Protein AF-0000000074129508 (afdb_homodimer)

Radius of gyration: 28.38 Å; Cα contacts (8 Å, |Δi|>4): 161; chains: 2; bounding box: 65×54×127 Å

Organism: Ciona intestinalis (NCBI:txid7719)

Secondary structure (DSSP, 8-state):
------------------------HHHHHHHHHHHHH-GGGHHHHHHHHHHH-TT-SS-EEHHHHHHHHHHTT----HHHHHHHHHHH-TT---EE-HHHHHHHH-/-------------------S----HHHHHHHHHHHHH-GGGHHHHHHHHHHH-TT-SS-EEHHHHHHHHHHTT----HHHHHHHHHHH-TT---EE-HHHHHHHH-

Sequence (212 aa):
NYSYRGNYTTLQRHPLSAAPSNESEDTLVSRRIKPQVGSKDLPSLTRALRKEDTDDVGKIPVQAFRKILSAYGVNFKSNDLYKLLSRYDRNMSQKVSYERFLKAMANYSYRGNYTTLQRHPLSAAPSNESEDTLVSRRIKPQVGSKDLPSLTRALRKEDTDDVGKIPVQAFRKILSAYGVNFKSNDLYKLLSRYDRNMSQKVSYERFLKAMA

Foldseek 3Di:
DPPPVPPPVPPPPPPPPPPPDPCPLVNVCCVVLCVLQDPVNVVVLVVQVVVQPPVPPSDHDLVSVQVSSVVSRDHDDPVRSCVSVCSVPVVCCPDDDVVVVVVVVD/DPPPVPPPVPPPPPPPPPPPDPCPLVNVCCVVLCVLQDPVNVVVLVVQVVVQCPVPPSDHDLVSVQVSSVVSRDHDDPVRSCVSVCSVPVVCCPDDDVVVVVVVVD

Solvent-accessible surface area (backbone atoms only — not comparable to full-atom values): 12532 Å² total; per-residue (Å²): 136,83,74,75,73,73,74,71,70,70,71,70,68,68,66,76,65,75,61,79,74,77,69,49,72,41,49,54,51,25,65,63,46,44,72,49,48,33,82,84,40,44,65,58,50,51,49,57,54,53,66,64,23,79,80,71,75,49,40,31,45,45,68,58,50,49,54,53,40,40,75,45,62,41,77,65,56,74,70,55,44,47,57,55,42,47,63,67,28,60,78,45,77,43,57,30,40,52,53,56,52,50,58,35,61,98,133,84,76,73,73,73,77,73,68,72,70,70,68,66,70,73,68,71,66,80,75,77,68,49,71,40,49,54,51,24,66,62,44,44,72,50,48,32,82,82,42,46,65,58,51,51,50,58,54,53,64,62,23,80,80,70,73,48,41,30,45,45,68,57,50,50,54,53,40,38,76,45,63,41,76,65,55,75,70,54,46,49,58,55,42,48,64,65,31,63,78,43,77,44,57,30,41,52,52,57,52,52,57,34,60,98

Structure (mmCIF, N/CA/C/O backbone):
data_AF-0000000074129508-model_v1
#
loop_
_entity.id
_entity.type
_entity.pdbx_description
1 polymer 'EF-hand domain-containing protein'
#
loop_
_atom_site.group_PDB
_atom_site.id
_atom_site.type_symbol
_atom_site.label_atom_id
_atom_site.label_alt_id
_atom_site.label_comp_id
_atom_site.label_asym_id
_atom_site.label_entity_id
_atom_site.label_seq_id
_atom_site.pdbx_PDB_ins_code
_atom_site.Cartn_x
_atom_site.Cartn_y
_atom_site.Cartn_z
_atom_site.occupancy
_atom_site.B_iso_or_equiv
_atom_site.auth_seq_id
_atom_site.auth_comp_id
_atom_site.auth_asym_id
_atom_site.auth_atom_id
_atom_site.pdbx_PDB_model_num
ATOM 1 N N . ASN A 1 1 ? 47 0.814 62.438 1 28.28 1 ASN A N 1
ATOM 2 C CA . ASN A 1 1 ? 46.094 -0.023 61.656 1 28.28 1 ASN A CA 1
ATOM 3 C C . ASN A 1 1 ? 45.188 0.816 60.781 1 28.28 1 ASN A C 1
ATOM 5 O O . ASN A 1 1 ? 44.219 1.414 61.281 1 28.28 1 ASN A O 1
ATOM 9 N N . TYR A 1 2 ? 45.812 1.725 59.906 1 36.16 2 TYR A N 1
ATOM 10 C CA . TYR A 1 2 ? 45.25 2.738 59.031 1 36.16 2 TYR A CA 1
ATOM 11 C C . TYR A 1 2 ? 44.375 2.1 57.938 1 36.16 2 TYR A C 1
ATOM 13 O O . TYR A 1 2 ? 44.875 1.289 57.156 1 36.16 2 TYR A O 1
ATOM 21 N N . SER A 1 3 ? 43.156 1.729 58.344 1 34.53 3 SER A N 1
ATOM 22 C CA . SER A 1 3 ? 42.094 1.125 57.531 1 34.53 3 SER A CA 1
ATOM 23 C C . SER A 1 3 ? 41.719 2.018 56.344 1 34.53 3 SER A C 1
ATOM 25 O O . SER A 1 3 ? 41.125 3.074 56.531 1 34.53 3 SER A O 1
ATOM 27 N N . TYR A 1 4 ? 42.75 2.258 55.469 1 37.09 4 TYR A N 1
ATOM 28 C CA . TYR A 1 4 ? 42.438 3.029 54.281 1 37.09 4 TYR A CA 1
ATOM 29 C C . TYR A 1 4 ? 41.281 2.434 53.531 1 37.09 4 TYR A C 1
ATOM 31 O O . TYR A 1 4 ? 41.312 1.281 53.094 1 37.09 4 TYR A O 1
ATOM 39 N N . ARG A 1 5 ? 40.031 2.652 54.094 1 35.41 5 ARG A N 1
ATOM 40 C CA . ARG A 1 5 ? 38.781 2.312 53.469 1 35.41 5 ARG A CA 1
ATOM 41 C C . ARG A 1 5 ? 38.656 2.928 52.094 1 35.41 5 ARG A C 1
ATOM 43 O O . ARG A 1 5 ? 38.688 4.152 51.938 1 35.41 5 ARG A O 1
ATOM 50 N N . GLY A 1 6 ? 39.406 2.334 51.094 1 30.39 6 GLY A N 1
ATOM 51 C CA . GLY A 1 6 ? 39.312 2.775 49.719 1 30.39 6 GLY A CA 1
ATOM 52 C C . GLY A 1 6 ? 37.906 2.836 49.188 1 30.39 6 GLY A C 1
ATOM 53 O O . GLY A 1 6 ? 37.125 1.886 49.375 1 30.39 6 GLY A O 1
ATOM 54 N N . ASN A 1 7 ? 37.312 4.051 49.344 1 29.14 7 ASN A N 1
ATOM 55 C CA . ASN A 1 7 ? 35.969 4.379 48.844 1 29.14 7 ASN A CA 1
ATOM 56 C C . ASN A 1 7 ? 35.781 3.943 47.406 1 29.14 7 ASN A C 1
ATOM 58 O O . ASN A 1 7 ? 36.5 4.438 46.5 1 29.14 7 ASN A O 1
ATOM 62 N N . TYR A 1 8 ? 35.781 2.586 47.188 1 31.19 8 TYR A N 1
ATOM 63 C CA . TYR A 1 8 ? 35.438 2.188 45.844 1 31.19 8 TYR A CA 1
ATOM 64 C C . TYR A 1 8 ? 34.188 2.91 45.375 1 31.19 8 TYR A C 1
ATOM 66 O O . TYR A 1 8 ? 33.125 2.838 46 1 31.19 8 TYR A O 1
ATOM 74 N N . THR A 1 9 ? 34.344 4.203 45 1 30.94 9 THR A N 1
ATOM 75 C CA . THR A 1 9 ? 33.219 4.867 44.344 1 30.94 9 THR A CA 1
ATOM 76 C C . THR A 1 9 ? 32.625 3.975 43.281 1 30.94 9 THR A C 1
ATOM 78 O O . THR A 1 9 ? 33.344 3.389 42.469 1 30.94 9 THR A O 1
ATOM 81 N N . THR A 1 10 ? 31.688 3.148 43.781 1 33.38 10 THR A N 1
ATOM 82 C CA . THR A 1 10 ? 30.859 2.391 42.844 1 33.38 10 THR A CA 1
ATOM 83 C C . THR A 1 10 ? 30.516 3.234 41.625 1 33.38 10 THR A C 1
ATOM 85 O O . THR A 1 10 ? 30.094 4.387 41.75 1 33.38 10 THR A O 1
ATOM 88 N N . LEU A 1 11 ? 31.469 3.285 40.688 1 32.03 11 LEU A N 1
ATOM 89 C CA . LEU A 1 11 ? 31.125 3.891 39.406 1 32.03 11 LEU A CA 1
ATOM 90 C C . LEU A 1 11 ? 29.672 3.582 39.031 1 32.03 11 LEU A C 1
ATOM 92 O O . LEU A 1 11 ? 29.281 2.416 38.969 1 32.03 11 LEU A O 1
ATOM 96 N N . GLN A 1 12 ? 28.828 4.324 39.75 1 30.75 12 GLN A N 1
ATOM 97 C CA . GLN A 1 12 ? 27.453 4.277 39.281 1 30.75 12 GLN A CA 1
ATOM 98 C C . GLN A 1 12 ? 27.391 4.086 37.75 1 30.75 12 GLN A C 1
ATOM 100 O O . GLN A 1 12 ? 27.938 4.891 37 1 30.75 12 GLN A O 1
ATOM 105 N N . ARG A 1 13 ? 27.703 2.896 37.406 1 30.61 13 ARG A N 1
ATOM 106 C CA . ARG A 1 13 ? 27.469 2.604 36 1 30.61 13 ARG A CA 1
ATOM 107 C C . ARG A 1 13 ? 26.234 3.352 35.469 1 30.61 13 ARG A C 1
ATOM 109 O O . ARG A 1 13 ? 25.156 3.275 36.094 1 30.61 13 ARG A O 1
ATOM 116 N N . HIS A 1 14 ? 26.422 4.609 34.969 1 31.97 14 HIS A N 1
ATOM 117 C CA . HIS A 1 14 ? 25.312 5.234 34.281 1 31.97 14 HIS A CA 1
ATOM 118 C C . HIS A 1 14 ? 24.5 4.203 33.5 1 31.97 14 HIS A C 1
ATOM 120 O O . HIS A 1 14 ? 25.078 3.344 32.812 1 31.97 14 HIS A O 1
ATOM 126 N N . PRO A 1 15 ? 23.438 3.682 34.156 1 31.23 15 PRO A N 1
ATOM 127 C CA . PRO A 1 15 ? 22.656 2.812 33.281 1 31.23 15 PRO A CA 1
ATOM 128 C C . PRO A 1 15 ? 22.734 3.227 31.812 1 31.23 15 PRO A C 1
ATOM 130 O O . PRO A 1 15 ? 22.969 4.398 31.5 1 31.23 15 PRO A O 1
ATOM 133 N N . LEU A 1 16 ? 23.453 2.42 31.031 1 32.62 16 LEU A N 1
ATOM 134 C CA . LEU A 1 16 ? 23.281 2.607 29.594 1 32.62 16 LEU A CA 1
ATOM 135 C C . LEU A 1 16 ? 22 3.375 29.297 1 32.62 16 LEU A C 1
ATOM 137 O O . LEU A 1 16 ? 20.922 2.988 29.734 1 32.62 16 LEU A O 1
ATOM 141 N N . SER A 1 17 ? 21.906 4.629 29.469 1 33.03 17 SER A N 1
ATOM 142 C CA . SER A 1 17 ? 20.812 5.469 29 1 33.03 17 SER A CA 1
ATOM 143 C C . SER A 1 17 ? 19.953 4.738 27.969 1 33.03 17 SER A C 1
ATOM 145 O O . SER A 1 17 ? 20.484 4.078 27.062 1 33.03 17 SER A O 1
ATOM 147 N N . ALA A 1 18 ? 18.781 4.207 28.406 1 33.5 18 ALA A N 1
ATOM 148 C CA . ALA A 1 18 ? 17.812 3.781 27.406 1 33.5 18 ALA A CA 1
ATOM 149 C C . ALA A 1 18 ? 18 4.543 26.094 1 33.5 18 ALA A C 1
ATOM 151 O O . ALA A 1 18 ? 18.047 5.777 26.094 1 33.5 18 ALA A O 1
ATOM 152 N N . ALA A 1 19 ? 18.859 4.301 25.344 1 37 19 ALA A N 1
ATOM 153 C CA . ALA A 1 19 ? 18.891 4.914 24.016 1 37 19 ALA A CA 1
ATOM 154 C C . ALA A 1 19 ? 17.531 5.48 23.641 1 37 19 ALA A C 1
ATOM 156 O O . ALA A 1 19 ? 16.5 4.891 23.953 1 37 19 ALA A O 1
ATOM 157 N N . PRO A 1 20 ? 17.297 6.758 23.594 1 36.88 20 PRO A N 1
ATOM 158 C CA . PRO A 1 20 ? 15.938 7.277 23.406 1 36.88 20 PRO A CA 1
ATOM 159 C C . PRO A 1 20 ? 15.031 6.312 22.641 1 36.88 20 PRO A C 1
ATOM 161 O O . PRO A 1 20 ? 15.516 5.523 21.828 1 36.88 20 PRO A O 1
ATOM 164 N N . SER A 1 21 ? 13.977 5.762 23.109 1 40.72 21 SER A N 1
ATOM 165 C CA . SER A 1 21 ? 12.82 5 22.641 1 40.72 21 SER A CA 1
ATOM 166 C C . SER A 1 21 ? 12.625 5.168 21.141 1 40.72 21 SER A C 1
ATOM 168 O O . SER A 1 21 ? 13.062 6.164 20.547 1 40.72 21 SER A O 1
ATOM 170 N N . ASN A 1 22 ? 12.43 4.176 20.219 1 41.34 22 ASN A N 1
ATOM 171 C CA . ASN A 1 22 ? 12.023 4.059 18.828 1 41.34 22 ASN A CA 1
ATOM 172 C C . ASN A 1 22 ? 11.188 5.258 18.375 1 41.34 22 ASN A C 1
ATOM 174 O O . ASN A 1 22 ? 10.047 5.426 18.828 1 41.34 22 ASN A O 1
ATOM 178 N N . GLU A 1 23 ? 11.586 6.355 18.406 1 53.09 23 GLU A N 1
ATOM 179 C CA . GLU A 1 23 ? 10.758 7.426 17.859 1 53.09 23 GLU A CA 1
ATOM 180 C C . GLU A 1 23 ? 9.664 6.867 16.953 1 53.09 23 GLU A C 1
ATOM 182 O O . GLU A 1 23 ? 9.961 6.242 15.93 1 53.09 23 GLU A O 1
ATOM 187 N N . SER A 1 24 ? 8.469 6.449 17.484 1 65 24 SER A N 1
ATOM 188 C CA . SER A 1 24 ? 7.336 5.867 16.766 1 65 24 SER A CA 1
ATOM 189 C C . SER A 1 24 ? 7.16 6.508 15.391 1 65 24 SER A C 1
ATOM 191 O O . SER A 1 24 ? 7.562 7.656 15.18 1 65 24 SER A O 1
ATOM 193 N N . GLU A 1 25 ? 7.266 5.777 14.344 1 68.75 25 GLU A N 1
ATOM 194 C CA . GLU A 1 25 ? 6.988 6.242 12.984 1 68.75 25 GLU A CA 1
ATOM 195 C C . GLU A 1 25 ? 6.066 7.457 13 1 68.75 25 GLU A C 1
ATOM 197 O O . GLU A 1 25 ? 6.227 8.375 12.188 1 68.75 25 GLU A O 1
ATOM 202 N N . ASP A 1 26 ? 5.367 7.527 14.078 1 75.69 26 ASP A N 1
ATOM 203 C CA . ASP A 1 26 ? 4.469 8.672 14.234 1 75.69 26 ASP A CA 1
ATOM 204 C C . ASP A 1 26 ? 5.254 9.953 14.508 1 75.69 26 ASP A C 1
ATOM 206 O O . ASP A 1 26 ? 4.922 11.016 13.977 1 75.69 26 ASP A O 1
ATOM 210 N N . THR A 1 27 ? 6.234 9.828 15.281 1 80.88 27 THR A N 1
ATOM 211 C CA . THR A 1 27 ? 7.027 11 15.641 1 80.88 27 THR A CA 1
ATOM 212 C C . THR A 1 27 ? 7.793 11.523 14.43 1 80.88 27 THR A C 1
ATOM 214 O O . THR A 1 27 ? 7.871 12.734 14.219 1 80.88 27 THR A O 1
ATOM 217 N N . LEU A 1 28 ? 8.281 10.648 13.75 1 78.44 28 LEU A N 1
ATOM 218 C CA . LEU A 1 28 ? 9.031 11.039 12.562 1 78.44 28 LEU A CA 1
ATOM 219 C C . LEU A 1 28 ? 8.125 11.758 11.562 1 78.44 28 LEU A C 1
ATOM 221 O O . LEU A 1 28 ? 8.508 12.781 11 1 78.44 28 LEU A O 1
ATOM 225 N N . VAL A 1 29 ? 7 11.148 11.328 1 77.5 29 VAL A N 1
ATOM 226 C CA . VAL A 1 29 ? 6.043 11.758 10.406 1 77.5 29 VAL A CA 1
ATOM 227 C C . VAL A 1 29 ? 5.66 13.148 10.906 1 77.5 29 VAL A C 1
ATOM 229 O O . VAL A 1 29 ? 5.621 14.102 10.125 1 77.5 29 VAL A O 1
ATOM 232 N N . SER A 1 30 ? 5.445 13.227 12.219 1 85.38 30 SER A N 1
ATOM 233 C CA . SER A 1 30 ? 5.074 14.516 12.805 1 85.38 30 SER A CA 1
ATOM 234 C C . SER A 1 30 ? 6.188 15.547 12.625 1 85.38 30 SER A C 1
ATOM 236 O O . SER A 1 30 ? 5.922 16.703 12.273 1 85.38 30 SER A O 1
ATOM 238 N N . ARG A 1 31 ? 7.395 15.164 12.82 1 86.88 31 ARG A N 1
ATOM 239 C CA . ARG A 1 31 ? 8.531 16.062 12.727 1 86.88 31 ARG A CA 1
ATOM 240 C C . ARG A 1 31 ? 8.711 16.578 11.305 1 86.88 31 ARG A C 1
ATOM 242 O O . ARG A 1 31 ? 9.094 17.734 11.086 1 86.88 31 ARG A O 1
ATOM 249 N N . ARG A 1 32 ? 8.398 15.773 10.398 1 83.88 32 ARG A N 1
ATOM 250 C CA . ARG A 1 32 ? 8.594 16.125 9 1 83.88 32 ARG A CA 1
ATOM 251 C C . ARG A 1 32 ? 7.418 16.938 8.469 1 83.88 32 ARG A C 1
ATOM 253 O O . ARG A 1 32 ? 7.609 17.891 7.699 1 83.88 32 ARG A O 1
ATOM 260 N N . ILE A 1 33 ? 6.254 16.625 8.93 1 87.44 33 ILE A N 1
ATOM 261 C CA . ILE A 1 33 ? 5.043 17.156 8.312 1 87.44 33 ILE A CA 1
ATOM 262 C C . ILE A 1 33 ? 4.578 18.391 9.07 1 87.44 33 ILE A C 1
ATOM 264 O O . ILE A 1 33 ? 4.168 19.391 8.469 1 87.44 33 ILE A O 1
ATOM 268 N N . LYS A 1 34 ? 4.715 18.391 10.328 1 88.88 34 LYS A N 1
ATOM 269 C CA . LYS A 1 34 ? 4.191 19.469 11.164 1 88.88 34 LYS A CA 1
ATOM 270 C C . LYS A 1 34 ? 4.785 20.828 10.758 1 88.88 34 LYS A C 1
ATOM 272 O O . LYS A 1 34 ? 4.062 21.812 10.625 1 88.88 34 LYS A O 1
ATOM 277 N N . PRO A 1 35 ? 6.074 20.859 10.547 1 91 35 PRO A N 1
ATOM 278 C CA . PRO A 1 35 ? 6.629 22.156 10.141 1 91 35 PRO A CA 1
ATOM 279 C C . PRO A 1 35 ? 6.113 22.625 8.781 1 91 35 PRO A C 1
ATOM 281 O O . PRO A 1 35 ? 6.047 23.828 8.523 1 91 35 PRO A O 1
ATOM 284 N N . GLN A 1 36 ? 5.812 21.688 7.926 1 91.38 36 GLN A N 1
ATOM 285 C CA . GLN A 1 36 ? 5.289 22.031 6.609 1 91.38 36 GLN A CA 1
ATOM 286 C C . GLN A 1 36 ? 3.863 22.578 6.707 1 91.38 36 GLN A C 1
ATOM 288 O O . GLN A 1 36 ? 3.518 23.547 6.047 1 91.38 36 GLN A O 1
ATOM 293 N N . VAL A 1 37 ? 3.08 22.078 7.508 1 90.69 37 VAL A N 1
ATOM 294 C CA . VAL A 1 37 ? 1.685 22.484 7.664 1 90.69 37 VAL A CA 1
ATOM 295 C C . VAL A 1 37 ? 1.595 23.734 8.531 1 90.69 37 VAL A C 1
ATOM 297 O O . VAL A 1 37 ? 0.839 24.656 8.227 1 90.69 37 VAL A O 1
ATOM 300 N N . GLY A 1 38 ? 2.414 23.812 9.484 1 88.31 38 GLY A N 1
ATOM 301 C CA . GLY A 1 38 ? 2.309 24.859 10.484 1 88.31 38 GLY A CA 1
ATOM 302 C C . GLY A 1 38 ? 1.222 24.594 11.508 1 88.31 38 GLY A C 1
ATOM 303 O O . GLY A 1 38 ? 0.13 24.141 11.164 1 88.31 38 GLY A O 1
ATOM 304 N N . SER A 1 39 ? 1.45 24.906 12.75 1 88.38 39 SER A N 1
ATOM 305 C CA . SER A 1 39 ? 0.52 24.641 13.844 1 88.38 39 SER A CA 1
ATOM 306 C C . SER A 1 39 ? -0.778 25.422 13.664 1 88.38 39 SER A C 1
ATOM 308 O O . SER A 1 39 ? -1.854 24.938 14.023 1 88.38 39 SER A O 1
ATOM 310 N N . LYS A 1 40 ? -0.676 26.469 12.984 1 92.56 40 LYS A N 1
ATOM 311 C CA . LYS A 1 40 ? -1.835 27.328 12.812 1 92.56 40 LYS A CA 1
ATOM 312 C C . LYS A 1 40 ? -2.812 26.75 11.797 1 92.56 40 LYS A C 1
ATOM 314 O O . LYS A 1 40 ? -4.02 26.984 11.891 1 92.56 40 LYS A O 1
ATOM 319 N N . ASP A 1 41 ? -2.264 25.938 10.906 1 94.38 41 ASP A N 1
ATOM 320 C CA . ASP A 1 41 ? -3.094 25.422 9.82 1 94.38 41 ASP A CA 1
ATOM 321 C C . ASP A 1 41 ? -3.623 24.031 10.133 1 94.38 41 ASP A C 1
ATOM 323 O O . ASP A 1 41 ? -4.422 23.469 9.375 1 94.38 41 ASP A O 1
ATOM 327 N N . LEU A 1 42 ? -3.307 23.5 11.25 1 93.5 42 LEU A N 1
ATOM 328 C CA . LEU A 1 42 ? -3.688 22.141 11.594 1 93.5 42 LEU A CA 1
ATOM 329 C C . LEU A 1 42 ? -5.203 22.016 11.727 1 93.5 42 LEU A C 1
ATOM 331 O O . LEU A 1 42 ? -5.793 21.047 11.242 1 93.5 42 LEU A O 1
ATOM 335 N N . PRO A 1 43 ? -5.855 23 12.359 1 95.44 43 PRO A N 1
ATOM 336 C CA . PRO A 1 43 ? -7.316 22.891 12.422 1 95.44 43 PRO A CA 1
ATOM 337 C C . PRO A 1 43 ? -7.965 22.906 11.039 1 95.44 43 PRO A C 1
ATOM 339 O O . PRO A 1 43 ? -8.922 22.156 10.797 1 95.44 43 PRO A O 1
ATOM 342 N N . SER A 1 44 ? -7.453 23.703 10.203 1 96.56 44 SER A N 1
ATOM 343 C CA . SER A 1 44 ? -7.977 23.75 8.844 1 96.56 44 SER A CA 1
ATOM 344 C C . SER A 1 44 ? -7.715 22.453 8.094 1 96.56 44 SER A C 1
ATOM 346 O O . SER A 1 44 ? -8.586 21.969 7.367 1 96.56 44 SER A O 1
ATOM 348 N N . LEU A 1 45 ? -6.574 21.906 8.227 1 96.56 45 LEU A N 1
ATOM 349 C CA . LEU A 1 45 ? -6.238 20.609 7.633 1 96.56 45 LEU A CA 1
ATOM 350 C C . LEU A 1 45 ? -7.168 19.516 8.156 1 96.56 45 LEU A C 1
ATOM 352 O O . LEU A 1 45 ? -7.691 18.719 7.375 1 96.56 45 LEU A O 1
ATOM 356 N N . THR A 1 46 ? -7.406 19.5 9.445 1 96.25 46 THR A N 1
ATOM 357 C CA . THR A 1 46 ? -8.289 18.531 10.078 1 96.25 46 THR A CA 1
ATOM 358 C C . THR A 1 46 ? -9.695 18.609 9.492 1 96.25 46 THR A C 1
ATOM 360 O O . THR A 1 46 ? -10.297 17.594 9.172 1 96.25 46 THR A O 1
ATOM 363 N N . ARG A 1 47 ? -10.109 19.812 9.312 1 97.44 47 ARG A N 1
ATOM 364 C CA . ARG A 1 47 ? -11.445 20.016 8.758 1 97.44 47 ARG A CA 1
ATOM 365 C C . ARG A 1 47 ? -11.523 19.516 7.324 1 97.44 47 ARG A C 1
ATOM 367 O O . ARG A 1 47 ? -12.523 18.906 6.926 1 97.44 47 ARG A O 1
ATOM 374 N N . ALA A 1 48 ? -10.562 19.797 6.562 1 97.81 48 ALA A N 1
ATOM 375 C CA . ALA A 1 48 ? -10.523 19.359 5.168 1 97.81 48 ALA A CA 1
ATOM 376 C C . ALA A 1 48 ? -10.531 17.844 5.066 1 97.81 48 ALA A C 1
ATOM 378 O O . ALA A 1 48 ? -11.242 17.266 4.234 1 97.81 48 ALA A O 1
ATOM 379 N N . LEU A 1 49 ? -9.828 17.219 5.914 1 97.06 49 LEU A N 1
ATOM 380 C CA . LEU A 1 49 ? -9.789 15.766 5.926 1 97.06 49 LEU A CA 1
ATOM 381 C C . LEU A 1 49 ? -11.125 15.188 6.367 1 97.06 49 LEU A C 1
ATOM 383 O O . LEU A 1 49 ? -11.633 14.234 5.762 1 97.06 49 LEU A O 1
ATOM 387 N N . ARG A 1 50 ? -11.688 15.758 7.359 1 96.94 50 ARG A N 1
ATOM 388 C CA . ARG A 1 50 ? -12.953 15.281 7.895 1 96.94 50 ARG A CA 1
ATOM 389 C C . ARG A 1 50 ? -14.07 15.422 6.863 1 96.94 50 ARG A C 1
ATOM 391 O O . ARG A 1 50 ? -14.977 14.586 6.801 1 96.94 50 ARG A O 1
ATOM 398 N N . LYS A 1 51 ? -13.938 16.438 6.102 1 97.56 51 LYS A N 1
ATOM 399 C CA . LYS A 1 51 ? -14.938 16.672 5.062 1 97.56 51 LYS A CA 1
ATOM 400 C C . LYS A 1 51 ? -14.938 15.531 4.047 1 97.56 51 LYS A C 1
ATOM 402 O O . LYS A 1 51 ? -15.992 15.188 3.496 1 97.56 51 LYS A O 1
ATOM 407 N N . GLU A 1 52 ? -13.844 14.93 3.789 1 95.88 52 GLU A N 1
ATOM 408 C CA . GLU A 1 52 ? -13.727 13.836 2.826 1 95.88 52 GLU A CA 1
ATOM 409 C C . GLU A 1 52 ? -14.281 12.531 3.4 1 95.88 52 GLU A C 1
ATOM 411 O O . GLU A 1 52 ? -14.555 11.594 2.658 1 95.88 52 GLU A O 1
ATOM 416 N N . ASP A 1 53 ? -14.414 12.508 4.719 1 93.94 53 ASP A N 1
ATOM 417 C CA . ASP A 1 53 ? -14.898 11.305 5.395 1 93.94 53 ASP A CA 1
ATOM 418 C C . ASP A 1 53 ? -16.422 11.328 5.52 1 93.94 53 ASP A C 1
ATOM 420 O O . ASP A 1 53 ? -16.953 11.422 6.625 1 93.94 53 ASP A O 1
ATOM 424 N N . THR A 1 54 ? -17.047 11.07 4.48 1 93.75 54 THR A N 1
ATOM 425 C CA . THR A 1 54 ? -18.5 11.188 4.402 1 93.75 54 THR A CA 1
ATOM 426 C C . THR A 1 54 ? -19.172 10.086 5.215 1 93.75 54 THR A C 1
ATOM 428 O O . THR A 1 54 ? -20.281 10.273 5.73 1 93.75 54 THR A O 1
ATOM 431 N N . ASP A 1 55 ? -18.531 9 5.348 1 91.38 55 ASP A N 1
ATOM 432 C CA . ASP A 1 55 ? -19.141 7.875 6.047 1 91.38 55 ASP A CA 1
ATOM 433 C C . ASP A 1 55 ? -18.703 7.848 7.516 1 91.38 55 ASP A C 1
ATOM 435 O O . ASP A 1 55 ? -19.047 6.918 8.25 1 91.38 55 ASP A O 1
ATOM 439 N N . ASP A 1 56 ? -17.906 8.781 7.945 1 92.5 56 ASP A N 1
ATOM 440 C CA . ASP A 1 56 ? -17.5 8.945 9.336 1 92.5 56 ASP A CA 1
ATOM 441 C C . ASP A 1 56 ? -16.812 7.68 9.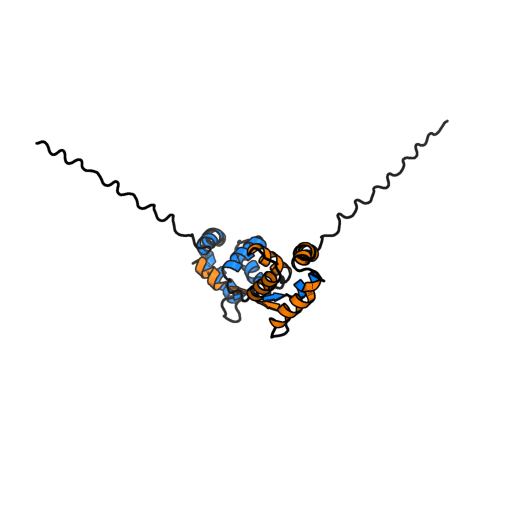859 1 92.5 56 ASP A C 1
ATOM 443 O O . ASP A 1 56 ? -17.172 7.164 10.914 1 92.5 56 ASP A O 1
ATOM 447 N N . VAL A 1 57 ? -15.906 7.18 9.07 1 86.75 57 VAL A N 1
ATOM 448 C CA . VAL A 1 57 ? -15.227 5.953 9.469 1 86.75 57 VAL A CA 1
ATOM 449 C C . VAL A 1 57 ? -13.773 6.262 9.828 1 86.75 57 VAL A C 1
ATOM 451 O O . VAL A 1 57 ? -13.039 5.375 10.266 1 86.75 57 VAL A O 1
ATOM 454 N N . GLY A 1 58 ? -13.305 7.434 9.617 1 90 58 GLY A N 1
ATOM 455 C CA . GLY A 1 58 ? -11.945 7.812 9.984 1 90 58 GLY A CA 1
ATOM 456 C C . GLY A 1 58 ? -10.93 7.523 8.898 1 90 58 GLY A C 1
ATOM 457 O O . GLY A 1 58 ? -9.727 7.547 9.156 1 90 58 GLY A O 1
ATOM 458 N N . LYS A 1 59 ? -11.43 7.176 7.672 1 87.12 59 LYS A N 1
ATOM 459 C CA . LYS A 1 59 ? -10.578 6.891 6.523 1 87.12 59 LYS A CA 1
ATOM 460 C C . LYS A 1 59 ? -11.039 7.66 5.289 1 87.12 59 LYS A C 1
ATOM 462 O O . LYS A 1 59 ? -12.227 7.949 5.145 1 87.12 59 LYS A O 1
ATOM 467 N N . ILE A 1 60 ? -10.078 8.047 4.5 1 88 60 ILE A N 1
ATOM 468 C CA . ILE A 1 60 ? -10.383 8.727 3.244 1 88 60 ILE A CA 1
ATOM 469 C C . ILE A 1 60 ? -9.547 8.117 2.117 1 88 60 ILE A C 1
ATOM 471 O O . ILE A 1 60 ? -8.539 7.457 2.367 1 88 60 ILE A O 1
ATOM 475 N N . PRO A 1 61 ? -10.102 8.203 0.936 1 83 61 PRO A N 1
ATOM 476 C CA . PRO A 1 61 ? -9.281 7.723 -0.181 1 83 61 PRO A CA 1
ATOM 477 C C . PRO A 1 61 ? -7.887 8.344 -0.202 1 83 61 PRO A C 1
ATOM 479 O O . PRO A 1 61 ? -7.734 9.539 0.086 1 83 61 PRO A O 1
ATOM 482 N N . VAL A 1 62 ? -6.914 7.574 -0.547 1 82.56 62 VAL A N 1
ATOM 483 C CA . VAL A 1 62 ? -5.523 8.008 -0.566 1 82.56 62 VAL A CA 1
ATOM 484 C C . VAL A 1 62 ? -5.371 9.211 -1.5 1 82.56 62 VAL A C 1
ATOM 486 O O . VAL A 1 62 ? -4.633 10.148 -1.196 1 82.56 62 VAL A O 1
ATOM 489 N N . GLN A 1 63 ? -5.988 9.18 -2.602 1 82.75 63 GLN A N 1
ATOM 490 C CA . GLN A 1 63 ? -5.895 10.281 -3.557 1 82.75 63 GLN A CA 1
ATOM 491 C C . GLN A 1 63 ? -6.398 11.586 -2.945 1 82.75 63 GLN A C 1
ATOM 493 O O . GLN A 1 63 ? -5.824 12.648 -3.174 1 82.75 63 GLN A O 1
ATOM 498 N N . ALA A 1 64 ? -7.547 11.484 -2.205 1 88.31 64 ALA A N 1
ATOM 499 C CA . ALA A 1 64 ? -8.062 12.656 -1.51 1 88.31 64 ALA A CA 1
ATOM 500 C C . ALA A 1 64 ? -7.07 13.156 -0.462 1 88.31 64 ALA A C 1
ATOM 502 O O . ALA A 1 64 ? -6.812 14.359 -0.36 1 88.31 64 ALA A O 1
ATOM 503 N N . PHE A 1 65 ? -6.496 12.203 0.196 1 90.5 65 PHE A N 1
ATOM 504 C CA . PHE A 1 65 ? -5.504 12.516 1.218 1 90.5 65 PHE A CA 1
ATOM 505 C C . PHE A 1 65 ? -4.32 13.258 0.613 1 90.5 65 PHE A C 1
ATOM 507 O O . PHE A 1 65 ? -3.904 14.297 1.127 1 90.5 65 PHE A O 1
ATOM 514 N N . ARG A 1 66 ? -3.857 12.797 -0.385 1 88 66 ARG A N 1
ATOM 515 C CA . ARG A 1 66 ? -2.725 13.398 -1.078 1 88 66 ARG A CA 1
ATOM 516 C C . ARG A 1 66 ? -3.053 14.812 -1.534 1 88 66 ARG A C 1
ATOM 518 O O . ARG A 1 66 ? -2.246 15.734 -1.361 1 88 66 ARG A O 1
ATOM 525 N N . LYS A 1 67 ? -4.156 15.023 -2.141 1 92.38 67 LYS A N 1
ATOM 526 C CA . LYS A 1 67 ? -4.582 16.328 -2.631 1 92.38 67 LYS A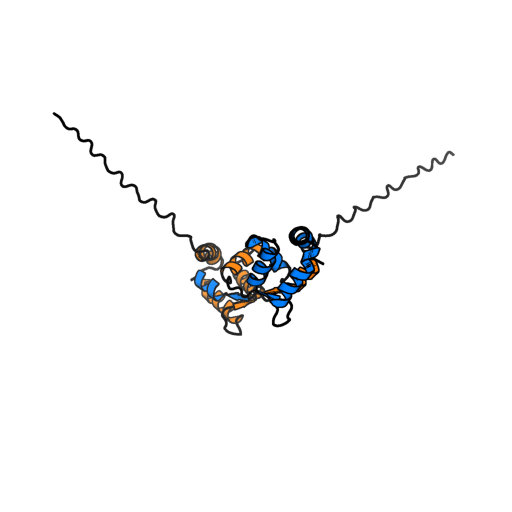 CA 1
ATOM 527 C C . LYS A 1 67 ? -4.66 17.344 -1.493 1 92.38 67 LYS A C 1
ATOM 529 O O . LYS A 1 67 ? -4.199 18.484 -1.634 1 92.38 67 LYS A O 1
ATOM 534 N N . ILE A 1 68 ? -5.246 16.922 -0.44 1 95.75 68 ILE A N 1
ATOM 535 C CA . ILE A 1 68 ? -5.441 17.828 0.691 1 95.75 68 ILE A CA 1
ATOM 536 C C . ILE A 1 68 ? -4.09 18.188 1.297 1 95.75 68 ILE A C 1
ATOM 538 O O . ILE A 1 68 ? -3.807 19.375 1.532 1 95.75 68 ILE A O 1
ATOM 542 N N . LEU A 1 69 ? -3.201 17.234 1.56 1 93.56 69 LEU A N 1
ATOM 543 C CA . LEU A 1 69 ? -1.879 17.516 2.105 1 93.56 69 LEU A CA 1
ATOM 544 C C . LEU A 1 69 ? -1.106 18.469 1.191 1 93.56 69 LEU A C 1
ATOM 546 O O . LEU A 1 69 ? -0.431 19.375 1.666 1 93.56 69 LEU A O 1
ATOM 550 N N . SER A 1 70 ? -1.242 18.188 -0.066 1 93.25 70 SER A N 1
ATOM 551 C CA . SER A 1 70 ? -0.557 19.047 -1.031 1 93.25 70 SER A CA 1
ATOM 552 C C . SER A 1 70 ? -1.039 20.484 -0.932 1 93.25 70 SER A C 1
ATOM 554 O O . SER A 1 70 ? -0.241 21.422 -1.035 1 93.25 70 SER A O 1
ATOM 556 N N . ALA A 1 71 ? -2.326 20.672 -0.726 1 95.06 71 ALA A N 1
ATOM 557 C CA . ALA A 1 71 ? -2.902 22.016 -0.595 1 95.06 71 ALA A CA 1
ATOM 558 C C . ALA A 1 71 ? -2.348 22.734 0.631 1 95.06 71 ALA A C 1
ATOM 560 O O . ALA A 1 71 ? -2.352 23.969 0.69 1 95.06 71 ALA A O 1
ATOM 561 N N . TYR A 1 72 ? -1.824 21.984 1.522 1 93.5 72 TYR A N 1
ATOM 562 C CA . TYR A 1 72 ? -1.269 22.578 2.738 1 93.5 72 TYR A CA 1
ATOM 563 C C . TYR A 1 72 ? 0.255 22.547 2.707 1 93.5 72 TYR A C 1
ATOM 565 O O . TYR A 1 72 ? 0.905 22.703 3.744 1 93.5 72 TYR A O 1
ATOM 573 N N . GLY A 1 73 ? 0.811 22.234 1.526 1 91.44 73 GLY A N 1
ATOM 574 C CA . GLY A 1 73 ? 2.242 22.375 1.312 1 91.44 73 GLY A CA 1
ATOM 575 C C . GLY A 1 73 ? 3.012 21.094 1.526 1 91.44 73 GLY A C 1
ATOM 576 O O . GLY A 1 73 ? 4.246 21.094 1.516 1 91.44 73 GLY A O 1
ATOM 577 N N . VAL A 1 74 ? 2.326 20.062 1.877 1 89.5 74 VAL A N 1
ATOM 578 C CA . VAL A 1 74 ? 2.988 18.781 2.078 1 89.5 74 VAL A CA 1
ATOM 579 C C . VAL A 1 74 ? 2.971 17.969 0.779 1 89.5 74 VAL A C 1
ATOM 581 O O . VAL A 1 74 ? 1.911 17.531 0.333 1 89.5 74 VAL A O 1
ATOM 584 N N . ASN A 1 75 ? 4.137 17.828 0.223 1 84.69 75 ASN A N 1
ATOM 585 C CA . ASN A 1 75 ? 4.254 17.062 -1.017 1 84.69 75 ASN A CA 1
ATOM 586 C C . ASN A 1 75 ? 5.098 15.805 -0.824 1 84.69 75 ASN A C 1
ATOM 588 O O . ASN A 1 75 ? 6.297 15.891 -0.555 1 84.69 75 ASN A O 1
ATOM 592 N N . PHE A 1 76 ? 4.328 14.766 -0.853 1 76.38 76 PHE A N 1
ATOM 593 C CA . PHE A 1 76 ? 5.027 13.492 -0.795 1 76.38 76 PHE A CA 1
ATOM 594 C C . PHE A 1 76 ? 5.316 12.969 -2.197 1 76.38 76 PHE A C 1
ATOM 596 O O . PHE A 1 76 ? 4.488 13.109 -3.102 1 76.38 76 PHE A O 1
ATOM 603 N N . LYS A 1 77 ? 6.551 12.492 -2.293 1 71.75 77 LYS A N 1
ATOM 604 C CA . LYS A 1 77 ? 6.719 11.609 -3.439 1 71.75 77 LYS A CA 1
ATOM 605 C C . LYS A 1 77 ? 5.84 10.367 -3.303 1 71.75 77 LYS A C 1
ATOM 607 O O . LYS A 1 77 ? 5.488 9.969 -2.189 1 71.75 77 LYS A O 1
ATOM 612 N N . SER A 1 78 ? 5.344 9.859 -4.379 1 60.44 78 SER A N 1
ATOM 613 C CA . SER A 1 78 ? 4.398 8.742 -4.422 1 60.44 78 SER A CA 1
ATOM 614 C C . SER A 1 78 ? 4.824 7.621 -3.486 1 60.44 78 SER A C 1
ATOM 616 O O . SER A 1 78 ? 4.02 7.121 -2.697 1 60.44 78 SER A O 1
ATOM 618 N N . ASN A 1 79 ? 6.051 7.227 -3.502 1 61.69 79 ASN A N 1
ATOM 619 C CA . ASN A 1 79 ? 6.523 6.102 -2.703 1 61.69 79 ASN A CA 1
ATOM 620 C C . ASN A 1 79 ? 6.578 6.449 -1.219 1 61.69 79 ASN A C 1
ATOM 622 O O . ASN A 1 79 ? 6.27 5.613 -0.367 1 61.69 79 ASN A O 1
ATOM 626 N N . ASP A 1 80 ? 6.816 7.676 -0.93 1 70.12 80 ASP A N 1
ATOM 627 C CA . ASP A 1 80 ? 6.941 8.078 0.467 1 70.12 80 ASP A CA 1
ATOM 628 C C . ASP A 1 80 ? 5.574 8.125 1.147 1 70.12 80 ASP A C 1
ATOM 630 O O . ASP A 1 80 ? 5.441 7.738 2.309 1 70.12 80 ASP A O 1
ATOM 634 N N . LEU A 1 81 ? 4.625 8.641 0.472 1 72.5 81 LEU A N 1
ATOM 635 C CA . LEU A 1 81 ? 3.285 8.727 1.039 1 72.5 81 LEU A CA 1
ATOM 636 C C . LEU A 1 81 ? 2.744 7.336 1.356 1 72.5 81 LEU A C 1
ATOM 638 O O . LEU A 1 81 ? 2.176 7.117 2.43 1 72.5 81 LEU A O 1
ATOM 642 N N . TYR A 1 82 ? 3.004 6.457 0.492 1 66 82 TYR A N 1
ATOM 643 C CA . TYR A 1 82 ? 2.51 5.098 0.689 1 66 82 TYR A CA 1
ATOM 644 C C . TYR A 1 82 ? 3.172 4.445 1.897 1 66 82 TYR A C 1
ATOM 646 O O . TYR A 1 82 ? 2.51 3.768 2.686 1 66 82 TYR A O 1
ATOM 654 N N . LYS A 1 83 ? 4.426 4.621 1.969 1 67.38 83 LYS A N 1
ATOM 655 C CA . LYS A 1 83 ? 5.137 4.086 3.127 1 67.38 83 LYS A CA 1
ATOM 656 C C . LYS A 1 83 ? 4.566 4.648 4.426 1 67.38 83 LYS A C 1
ATOM 658 O O . LYS A 1 83 ? 4.391 3.916 5.402 1 67.38 83 LYS A O 1
ATOM 663 N N . LEU A 1 84 ? 4.281 5.871 4.348 1 68.62 84 LEU A N 1
ATOM 664 C CA . LEU A 1 84 ? 3.732 6.543 5.52 1 68.62 84 LEU A CA 1
ATOM 665 C C . LEU A 1 84 ? 2.344 6.008 5.855 1 68.62 84 LEU A C 1
ATOM 667 O O . LEU A 1 84 ? 2.059 5.688 7.012 1 68.62 84 LEU A O 1
ATOM 671 N N . LEU A 1 85 ? 1.562 5.895 4.805 1 71.56 85 LEU A N 1
ATOM 672 C CA . LEU A 1 85 ? 0.172 5.492 4.984 1 71.56 85 LEU A CA 1
ATOM 673 C C . LEU A 1 85 ? 0.078 4.016 5.363 1 71.56 85 LEU A C 1
ATOM 675 O O . LEU A 1 85 ? -0.804 3.619 6.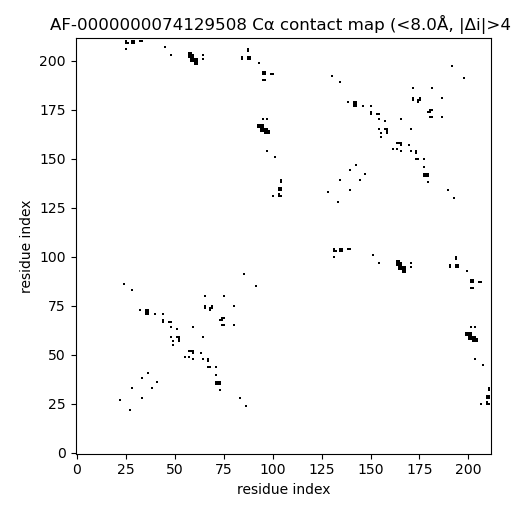129 1 71.56 85 LEU A 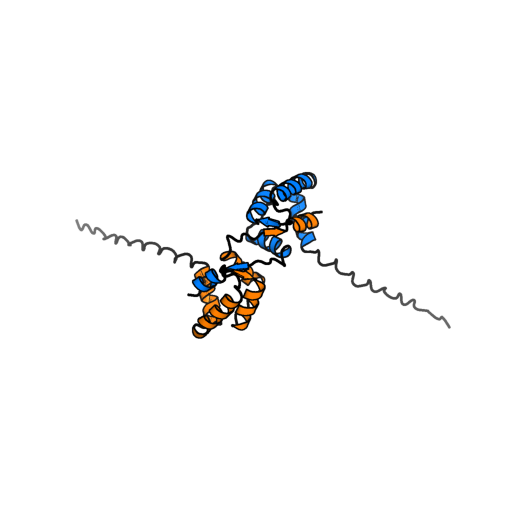O 1
ATOM 679 N N . SER A 1 86 ? 0.945 3.33 4.773 1 67.38 86 SER A N 1
ATOM 680 C CA . SER A 1 86 ? 0.942 1.893 5.031 1 67.38 86 SER A CA 1
ATOM 681 C C . SER A 1 86 ? 1.228 1.594 6.496 1 67.38 86 SER A C 1
ATOM 683 O O . SER A 1 86 ? 0.785 0.572 7.027 1 67.38 86 SER A O 1
ATOM 685 N N . ARG A 1 87 ? 1.866 2.453 7.016 1 65.56 87 ARG A N 1
ATOM 686 C CA . ARG A 1 87 ? 2.199 2.291 8.43 1 65.56 87 ARG A CA 1
ATOM 687 C C . ARG A 1 87 ? 0.967 2.475 9.305 1 65.56 87 ARG A C 1
ATOM 689 O O . ARG A 1 87 ? 0.834 1.82 10.344 1 65.56 87 ARG A O 1
ATOM 696 N N . TYR A 1 88 ? 0.243 3.369 8.898 1 62.22 88 TYR A N 1
ATOM 697 C CA . TYR A 1 88 ? -0.922 3.691 9.719 1 62.22 88 TYR A CA 1
ATOM 698 C C . TYR A 1 88 ? -2.068 2.725 9.438 1 62.22 88 TYR A C 1
ATOM 700 O O . TYR A 1 88 ? -2.963 2.559 10.266 1 62.22 88 TYR A O 1
ATOM 708 N N . ASP A 1 89 ? -2.084 2.383 8.234 1 57.62 89 ASP A N 1
ATOM 709 C CA . ASP A 1 89 ? -3.203 1.494 7.938 1 57.62 89 ASP A CA 1
ATOM 710 C C . ASP A 1 89 ? -2.744 0.041 7.848 1 57.62 89 ASP A C 1
ATOM 712 O O . ASP A 1 89 ? -2.553 -0.49 6.754 1 57.62 89 ASP A O 1
ATOM 716 N N . ARG A 1 90 ? -1.941 -0.376 8.734 1 49.59 90 ARG A N 1
ATOM 717 C CA . ARG A 1 90 ? -1.487 -1.763 8.742 1 49.59 90 ARG A CA 1
ATOM 718 C C . ARG A 1 90 ? -2.639 -2.717 8.438 1 49.59 90 ARG A C 1
ATOM 720 O O . ARG A 1 90 ? -2.438 -3.762 7.816 1 49.59 90 ARG A O 1
ATOM 727 N N . ASN A 1 91 ? -3.734 -2.375 9.289 1 48.84 91 ASN A N 1
ATOM 728 C CA . ASN A 1 91 ? -4.789 -3.352 9.047 1 48.84 91 ASN A CA 1
ATOM 729 C C . ASN A 1 91 ? -5.383 -3.197 7.645 1 48.84 91 ASN A C 1
ATOM 731 O O . ASN A 1 91 ? -6.605 -3.229 7.477 1 48.84 91 ASN A O 1
ATOM 735 N N . MET A 1 92 ? -4.609 -2.488 7.016 1 48.06 92 MET A N 1
ATOM 736 C CA . MET A 1 92 ? -5.102 -2.262 5.66 1 48.06 92 MET A CA 1
ATOM 737 C C . MET A 1 92 ? -5.746 -3.523 5.098 1 48.06 92 MET A C 1
ATOM 739 O O . MET A 1 92 ? -5.059 -4.512 4.836 1 48.06 92 MET A O 1
ATOM 743 N N . SER A 1 93 ? -6.824 -3.814 5.723 1 54.34 93 SER A N 1
ATOM 744 C CA . SER A 1 93 ? -7.617 -4.793 4.98 1 54.34 93 SER A CA 1
ATOM 745 C C . SER A 1 93 ? -7.465 -4.598 3.477 1 54.34 93 SER A C 1
ATOM 747 O O . SER A 1 93 ? -8.453 -4.422 2.766 1 54.34 93 SER A O 1
ATOM 749 N N . GLN A 1 94 ? -6.172 -4.086 3.096 1 64.88 94 GLN A N 1
ATOM 750 C CA . GLN A 1 94 ? -5.887 -3.828 1.688 1 64.88 94 GLN A CA 1
ATOM 751 C C . GLN A 1 94 ? -6.027 -5.102 0.856 1 64.88 94 GLN A C 1
ATOM 753 O O . GLN A 1 94 ? -5.578 -6.172 1.271 1 64.88 94 GLN A O 1
ATOM 758 N N . LYS A 1 95 ? -7.062 -5.082 0.153 1 77 95 LYS A N 1
ATOM 759 C CA . LYS A 1 95 ? -7.191 -6.168 -0.812 1 77 95 LYS A CA 1
ATOM 760 C C . LYS A 1 95 ? -6.344 -5.906 -2.053 1 77 95 LYS A C 1
ATOM 762 O O . LYS A 1 95 ? -6.098 -4.754 -2.41 1 77 95 LYS A O 1
ATOM 767 N N . VAL A 1 96 ? -5.773 -6.926 -2.5 1 83.06 96 VAL A N 1
ATOM 768 C CA . VAL A 1 96 ? -4.992 -6.867 -3.732 1 83.06 96 VAL A CA 1
ATOM 769 C C . VAL A 1 96 ? -5.734 -7.59 -4.852 1 83.06 96 VAL A C 1
ATOM 771 O O . VAL A 1 96 ? -6.434 -8.578 -4.605 1 83.06 96 VAL A O 1
ATOM 774 N N . SER A 1 97 ? -5.613 -7.008 -5.984 1 86.44 97 SER A N 1
ATOM 775 C CA . SER A 1 97 ? -6.199 -7.688 -7.137 1 86.44 97 SER A CA 1
ATOM 776 C C . SER A 1 97 ? -5.34 -8.867 -7.582 1 86.44 97 SER A C 1
ATOM 778 O O . SER A 1 97 ? -4.426 -8.703 -8.398 1 86.44 97 SER A O 1
ATOM 780 N N . TYR A 1 98 ? -5.633 -9.984 -7.07 1 89.81 98 TYR A N 1
ATOM 781 C CA . TYR A 1 98 ? -4.891 -11.164 -7.496 1 89.81 98 TYR A CA 1
ATOM 782 C C . TYR A 1 98 ? -5.16 -11.477 -8.961 1 89.81 98 TYR A C 1
ATOM 784 O O . TYR A 1 98 ? -4.328 -12.086 -9.641 1 89.81 98 TYR A O 1
ATOM 792 N N . GLU A 1 99 ? -6.348 -11.047 -9.492 1 90.31 99 GLU A N 1
ATOM 793 C CA . GLU A 1 99 ? -6.672 -11.25 -10.906 1 90.31 99 GLU A CA 1
ATOM 794 C C . GLU A 1 99 ? -5.664 -10.539 -11.805 1 90.31 99 GLU A C 1
ATOM 796 O O . GLU A 1 99 ? -5.238 -11.094 -12.82 1 90.31 99 GLU A O 1
ATOM 801 N N . ARG A 1 100 ? -5.367 -9.375 -11.43 1 86.81 100 ARG A N 1
ATOM 802 C CA . ARG 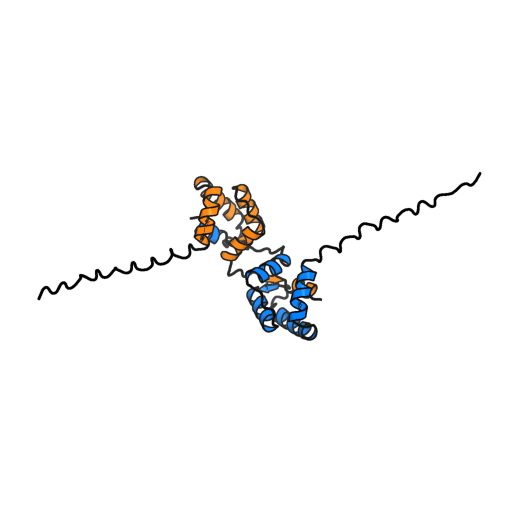A 1 100 ? -4.363 -8.656 -12.211 1 86.81 100 ARG A CA 1
ATOM 803 C C . ARG A 1 100 ? -3.002 -9.328 -12.109 1 86.81 100 ARG A C 1
ATOM 805 O O . ARG A 1 100 ? -2.262 -9.391 -13.094 1 86.81 100 ARG A O 1
ATOM 812 N N . PHE A 1 101 ? -2.721 -9.766 -10.945 1 89.19 101 PHE A N 1
ATOM 813 C CA . PHE A 1 101 ? -1.479 -10.5 -10.742 1 89.19 101 PHE A CA 1
ATOM 814 C C . PHE A 1 101 ? -1.429 -11.734 -11.641 1 89.19 101 PHE A C 1
ATOM 816 O O . PHE A 1 101 ? -0.425 -11.984 -12.312 1 89.19 101 PHE A O 1
ATOM 823 N N . LEU A 1 102 ? -2.508 -12.516 -11.711 1 91.56 102 LEU A N 1
ATOM 824 C CA . LEU A 1 102 ? -2.562 -13.734 -12.508 1 91.56 102 LEU A CA 1
ATOM 825 C C . LEU A 1 102 ? -2.463 -13.414 -13.992 1 91.56 102 LEU A C 1
ATOM 827 O O . LEU A 1 102 ? -1.855 -14.164 -14.758 1 91.56 102 LEU A O 1
ATOM 831 N N . LYS A 1 103 ? -3.039 -12.289 -14.367 1 88.38 103 LYS A N 1
ATOM 832 C CA . LYS A 1 103 ? -2.947 -11.859 -15.758 1 88.38 103 LYS A CA 1
ATOM 833 C C . LYS A 1 103 ? -1.502 -11.562 -16.156 1 88.38 103 LYS A C 1
ATOM 835 O O . LYS A 1 103 ? -1.082 -11.859 -17.266 1 88.38 103 LYS A O 1
ATOM 840 N N . ALA A 1 104 ? -0.775 -11.062 -15.227 1 84 104 ALA A N 1
ATOM 841 C CA . ALA A 1 104 ? 0.627 -10.742 -15.477 1 84 104 ALA A CA 1
ATOM 842 C C . ALA A 1 104 ? 1.471 -12.008 -15.578 1 84 104 ALA A C 1
ATOM 844 O O . ALA A 1 104 ? 2.551 -12 -16.172 1 84 104 ALA A O 1
ATOM 845 N N . MET A 1 105 ? 0.985 -13.023 -14.969 1 85.88 105 MET A N 1
ATOM 846 C CA . MET A 1 105 ? 1.706 -14.297 -14.969 1 85.88 105 MET A CA 1
ATOM 847 C C . MET A 1 105 ? 1.397 -15.102 -16.219 1 85.88 105 MET A C 1
ATOM 849 O O . MET A 1 105 ? 2.066 -16.094 -16.5 1 85.88 105 MET A O 1
ATOM 853 N N . ALA A 1 106 ? 0.292 -14.797 -16.688 1 78.06 106 ALA A N 1
ATOM 854 C CA . ALA A 1 106 ? -0.114 -15.562 -17.875 1 78.06 106 ALA A CA 1
ATOM 855 C C . ALA A 1 106 ? 0.82 -15.289 -19.047 1 78.06 106 ALA A C 1
ATOM 857 O O . ALA A 1 106 ? 1.432 -14.219 -19.125 1 78.06 106 ALA A O 1
ATOM 858 N N . ASN B 1 1 ? 37.656 14.805 -66.5 1 27.62 1 ASN B N 1
ATOM 859 C CA . ASN B 1 1 ? 36.844 15.414 -65.438 1 27.62 1 ASN B CA 1
ATOM 860 C C . ASN B 1 1 ? 36.125 14.352 -64.625 1 27.62 1 ASN B C 1
ATOM 862 O O . ASN B 1 1 ? 35.188 13.711 -65.062 1 27.62 1 ASN B O 1
ATOM 866 N N . TYR B 1 2 ? 36.938 13.445 -63.969 1 37.69 2 TYR B N 1
ATOM 867 C CA . TYR B 1 2 ? 36.625 12.227 -63.219 1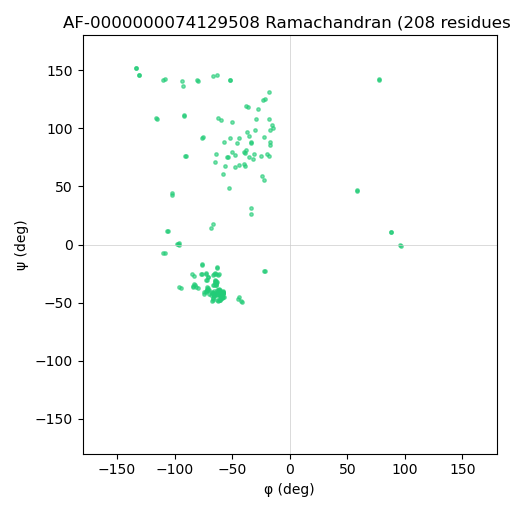 37.69 2 TYR B CA 1
ATOM 868 C C . TYR B 1 2 ? 35.812 12.547 -61.969 1 37.69 2 TYR B C 1
ATOM 870 O O . TYR B 1 2 ? 36.281 13.273 -61.062 1 37.69 2 TYR B O 1
ATOM 878 N N . SER B 1 3 ? 34.531 12.93 -62.219 1 33.03 3 SER B N 1
ATOM 879 C CA . SER B 1 3 ? 33.562 13.273 -61.188 1 33.03 3 SER B CA 1
ATOM 880 C C . SER B 1 3 ? 33.375 12.141 -60.188 1 33.03 3 SER B C 1
ATOM 882 O O . SER B 1 3 ? 32.844 11.078 -60.531 1 33.03 3 SER B O 1
ATOM 884 N N . TYR B 1 4 ? 34.406 11.852 -59.406 1 34.03 4 TYR B N 1
ATOM 885 C CA . TYR B 1 4 ? 34.406 10.875 -58.312 1 34.03 4 TYR B CA 1
ATOM 886 C C . TYR B 1 4 ? 33.25 11.164 -57.344 1 34.03 4 TYR B C 1
ATOM 888 O O . TYR B 1 4 ? 33.375 12.062 -56.5 1 34.03 4 TYR B O 1
ATOM 896 N N . ARG B 1 5 ? 32.031 11.359 -57.875 1 33.47 5 ARG B N 1
ATOM 897 C CA . ARG B 1 5 ? 30.984 11.648 -56.906 1 33.47 5 ARG B CA 1
ATOM 898 C C . ARG B 1 5 ? 30.891 10.531 -55.875 1 33.47 5 ARG B C 1
ATOM 900 O O . ARG B 1 5 ? 30.688 9.367 -56.219 1 33.47 5 ARG B O 1
ATOM 907 N N . GLY B 1 6 ? 31.688 10.664 -54.812 1 29.33 6 GLY B N 1
ATOM 908 C CA . GLY B 1 6 ? 31.703 9.711 -53.688 1 29.33 6 GLY B CA 1
ATOM 909 C C . GLY B 1 6 ? 30.328 9.406 -53.125 1 29.33 6 GLY B C 1
ATOM 910 O O . GLY B 1 6 ? 29.469 10.289 -53.094 1 29.33 6 GLY B O 1
ATOM 911 N N . ASN B 1 7 ? 29.828 8.18 -53.469 1 30.97 7 ASN B N 1
ATOM 912 C CA . ASN B 1 7 ? 28.594 7.555 -53 1 30.97 7 ASN B CA 1
ATOM 913 C C . ASN B 1 7 ? 28.422 7.723 -51.5 1 30.97 7 ASN B C 1
ATOM 915 O O . ASN B 1 7 ? 29.234 7.223 -50.719 1 30.97 7 ASN B O 1
ATOM 919 N N . TYR B 1 8 ? 28.172 9.047 -51.094 1 32.19 8 TYR B N 1
ATOM 920 C CA . TYR B 1 8 ? 27.859 9.156 -49.656 1 32.19 8 TYR B CA 1
ATOM 921 C C . TYR B 1 8 ? 26.781 8.148 -49.281 1 32.19 8 TYR B C 1
ATOM 923 O O . TYR B 1 8 ? 25.703 8.102 -49.875 1 32.19 8 TYR B O 1
ATOM 931 N N . THR B 1 9 ? 27.203 6.867 -49.094 1 32.06 9 THR B N 1
ATOM 932 C CA . THR B 1 9 ? 26.297 5.875 -48.531 1 32.06 9 THR B CA 1
ATOM 933 C C . THR B 1 9 ? 25.531 6.461 -47.344 1 32.06 9 THR B C 1
ATOM 935 O O . THR B 1 9 ? 26.109 7.117 -46.469 1 32.06 9 THR B O 1
ATOM 938 N N . THR B 1 10 ? 24.375 6.996 -47.719 1 34.53 10 THR B N 1
ATOM 939 C CA . THR B 1 10 ? 23.406 7.398 -46.688 1 34.53 10 THR B CA 1
ATOM 940 C C . THR B 1 10 ? 23.375 6.395 -45.562 1 34.53 10 THR B C 1
ATOM 942 O O . THR B 1 10 ? 23.219 5.195 -45.781 1 34.53 10 THR B O 1
ATOM 945 N N . LEU B 1 11 ? 24.375 6.52 -44.719 1 31.7 11 LEU B N 1
ATOM 946 C CA . LEU B 1 11 ? 24.297 5.715 -43.5 1 31.7 11 LEU B CA 1
ATOM 947 C C . LEU B 1 11 ? 22.859 5.684 -42.969 1 31.7 11 LEU B C 1
ATOM 949 O O . LEU B 1 11 ? 22.266 6.73 -42.719 1 31.7 11 LEU B O 1
ATOM 953 N N . GLN B 1 12 ? 22.094 4.816 -43.625 1 29.55 12 GLN B N 1
ATOM 954 C CA . GLN B 1 12 ? 20.797 4.531 -43 1 29.55 12 GLN B CA 1
ATOM 955 C C . GLN B 1 12 ? 20.875 4.641 -41.5 1 29.55 12 GLN B C 1
ATOM 957 O O . GLN B 1 12 ? 21.688 3.965 -40.844 1 29.55 12 GLN B O 1
ATOM 962 N N . ARG B 1 13 ? 20.859 5.855 -41.094 1 29.23 13 ARG B N 1
ATOM 963 C CA . ARG B 1 13 ? 20.688 6.031 -39.625 1 29.23 13 ARG B CA 1
ATOM 964 C C . ARG B 1 13 ? 19.797 4.945 -39.062 1 29.23 13 ARG B C 1
ATOM 966 O O . ARG B 1 13 ? 18.688 4.723 -39.531 1 29.23 13 ARG B O 1
ATOM 973 N N . HIS B 1 14 ? 20.391 3.775 -38.688 1 30.75 14 HIS B N 1
ATOM 974 C CA . HIS B 1 14 ? 19.594 2.785 -37.969 1 30.75 14 HIS B CA 1
ATOM 975 C C . HIS B 1 14 ? 18.609 3.453 -37 1 30.75 14 HIS B C 1
ATOM 977 O O . HIS B 1 14 ? 18.969 4.406 -36.312 1 30.75 14 HIS B O 1
ATOM 983 N N . PRO B 1 15 ? 17.328 3.592 -37.531 1 32.47 15 PRO B N 1
ATOM 984 C CA . PRO B 1 15 ? 16.422 4.094 -36.469 1 32.47 15 PRO B CA 1
ATOM 985 C C . PRO B 1 15 ? 16.828 3.658 -35.062 1 32.47 15 PRO B C 1
ATOM 987 O O . PRO B 1 15 ? 17.344 2.551 -34.906 1 32.47 15 PRO B O 1
ATOM 990 N N . LEU B 1 16 ? 17.484 4.516 -34.375 1 31.2 16 LEU B N 1
ATOM 991 C CA . LEU B 1 16 ? 17.625 4.238 -32.938 1 31.2 16 LEU B CA 1
ATOM 992 C C . LEU B 1 16 ? 16.562 3.248 -32.469 1 31.2 16 LEU B C 1
ATOM 994 O O . LEU B 1 16 ? 15.375 3.447 -32.719 1 31.2 16 LEU B O 1
ATOM 998 N N . SER B 1 17 ? 16.688 1.975 -32.719 1 30.91 17 SER B N 1
ATOM 999 C CA . SER B 1 17 ? 15.82 0.981 -32.094 1 30.91 17 SER B CA 1
ATOM 1000 C C . SER B 1 17 ? 15.102 1.562 -30.875 1 30.91 17 SER B C 1
ATOM 1002 O O . SER B 1 17 ? 15.727 2.211 -30.031 1 30.91 17 SER B O 1
ATOM 1004 N N . ALA B 1 18 ? 13.844 1.994 -31.047 1 32.72 18 ALA B N 1
ATOM 1005 C CA . ALA B 1 18 ? 13.031 2.275 -29.875 1 32.72 18 ALA B CA 1
ATOM 1006 C C . ALA B 1 18 ? 13.562 1.522 -28.656 1 32.72 18 ALA B C 1
ATOM 1008 O O . ALA B 1 18 ? 13.945 0.355 -28.75 1 32.72 18 ALA B O 1
ATOM 1009 N N . ALA B 1 19 ? 14.352 2.039 -27.906 1 34.94 19 ALA B N 1
ATOM 1010 C CA . ALA B 1 19 ? 14.719 1.416 -26.641 1 34.94 19 ALA B CA 1
ATOM 1011 C C . ALA B 1 19 ? 13.734 0.317 -26.25 1 34.94 19 ALA B C 1
ATOM 1013 O O . ALA B 1 19 ? 12.531 0.439 -26.5 1 34.94 19 ALA B O 1
ATOM 1014 N N . PRO B 1 20 ? 13.961 -0.906 -26.375 1 35.81 20 PRO B N 1
ATOM 1015 C CA . PRO B 1 20 ? 12.914 -1.901 -26.141 1 35.81 20 PRO B CA 1
ATOM 1016 C C . PRO B 1 20 ? 11.781 -1.37 -25.266 1 35.81 20 PRO B C 1
ATOM 1018 O O . PRO B 1 20 ? 11.984 -0.448 -24.484 1 35.81 20 PRO B O 1
ATOM 1021 N N . SER B 1 21 ? 10.516 -1.377 -25.594 1 40.44 21 SER B N 1
ATOM 1022 C CA . SER B 1 21 ? 9.234 -1.102 -24.969 1 40.44 21 SER B CA 1
ATOM 1023 C C . SER B 1 21 ? 9.312 -1.251 -23.453 1 40.44 21 SER B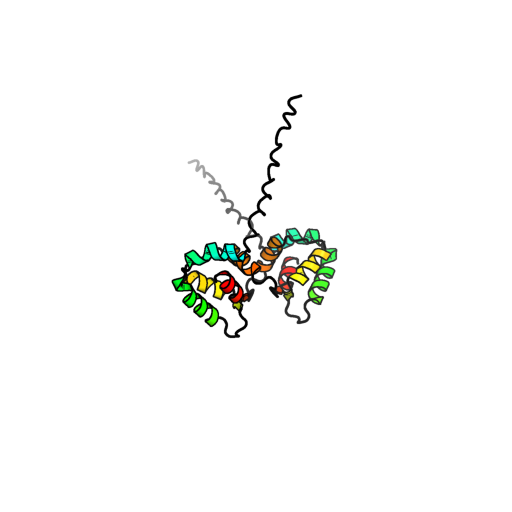 C 1
ATOM 1025 O O . SER B 1 21 ? 10.156 -1.992 -22.938 1 40.44 21 SER B O 1
ATOM 1027 N N . ASN B 1 22 ? 8.992 -0.335 -22.531 1 40.91 22 ASN B N 1
ATOM 1028 C CA . ASN B 1 22 ? 8.75 -0.29 -21.094 1 40.91 22 ASN B CA 1
ATOM 1029 C C . ASN B 1 22 ? 8.359 -1.66 -20.547 1 40.91 22 ASN B C 1
ATOM 1031 O O . ASN B 1 22 ? 7.254 -2.143 -20.797 1 40.91 22 ASN B O 1
ATOM 1035 N N . GLU B 1 23 ? 9.039 -2.65 -20.703 1 52.91 23 GLU B N 1
ATOM 1036 C CA . GLU B 1 23 ? 8.648 -3.896 -20.047 1 52.91 23 GLU B CA 1
ATOM 1037 C C . GLU B 1 23 ? 7.66 -3.639 -18.922 1 52.91 23 GLU B C 1
ATOM 1039 O O . GLU B 1 23 ? 7.977 -2.936 -17.953 1 52.91 23 GLU B O 1
ATOM 1044 N N . SER B 1 24 ? 6.309 -3.609 -19.219 1 65.06 24 SER B N 1
ATOM 1045 C CA . SER B 1 24 ? 5.219 -3.344 -18.281 1 65.06 24 SER B CA 1
ATOM 1046 C C . SER B 1 24 ? 5.496 -3.971 -16.922 1 65.06 24 SER B C 1
ATOM 1048 O O . SER B 1 24 ? 6.242 -4.945 -16.828 1 65.06 24 SER B O 1
ATOM 1050 N N . GLU B 1 25 ? 5.594 -3.258 -15.883 1 68.69 25 GLU B N 1
ATOM 1051 C CA . GLU B 1 25 ? 5.715 -3.754 -14.516 1 68.69 25 GLU B CA 1
ATOM 1052 C C . GLU B 1 25 ? 5.191 -5.184 -14.398 1 68.69 25 GLU B C 1
ATOM 1054 O O . GLU B 1 25 ? 5.754 -5.996 -13.664 1 68.69 25 GLU B O 1
ATOM 1059 N N . ASP B 1 26 ? 4.355 -5.477 -15.328 1 76.31 26 ASP B N 1
ATOM 1060 C CA . ASP B 1 26 ? 3.807 -6.828 -15.359 1 76.31 26 ASP B CA 1
ATOM 1061 C C . ASP B 1 26 ? 4.852 -7.836 -15.828 1 76.31 26 ASP B C 1
ATOM 1063 O O . ASP B 1 26 ? 4.949 -8.938 -15.281 1 76.31 26 ASP B O 1
ATOM 1067 N N . THR B 1 27 ? 5.582 -7.477 -16.766 1 81.69 27 THR B N 1
ATOM 1068 C CA . THR B 1 27 ? 6.582 -8.383 -17.312 1 81.69 27 THR B CA 1
ATOM 1069 C C . THR B 1 27 ? 7.688 -8.656 -16.297 1 81.69 27 THR B C 1
ATOM 1071 O O . THR B 1 27 ? 8.148 -9.789 -16.156 1 81.69 27 THR B O 1
ATOM 1074 N N . LEU B 1 28 ? 8.031 -7.672 -15.68 1 78.88 28 LEU B N 1
ATOM 1075 C CA . LEU B 1 28 ? 9.078 -7.82 -14.664 1 78.88 28 LEU B CA 1
ATOM 1076 C C . LEU B 1 28 ? 8.617 -8.75 -13.547 1 78.88 28 LEU B C 1
ATOM 1078 O O . LEU B 1 28 ? 9.367 -9.617 -13.102 1 78.88 28 LEU B O 1
ATOM 1082 N N . VAL B 1 29 ? 7.438 -8.484 -13.086 1 78.38 29 VAL B N 1
ATOM 1083 C CA . VAL B 1 29 ? 6.879 -9.32 -12.023 1 78.38 29 VAL B CA 1
ATOM 1084 C C . VAL B 1 29 ? 6.805 -10.766 -12.492 1 78.38 29 VAL B C 1
ATOM 1086 O O . VAL B 1 29 ? 7.184 -11.688 -11.758 1 78.38 29 VAL B O 1
ATOM 1089 N N . SER B 1 30 ? 6.391 -10.938 -13.75 1 86.31 30 SER B N 1
ATOM 1090 C CA . SER B 1 30 ? 6.293 -12.281 -14.305 1 86.31 30 SER B CA 1
ATOM 1091 C C . SER B 1 30 ? 7.66 -12.953 -14.375 1 86.31 30 SER B C 1
ATOM 1093 O O . SER B 1 30 ? 7.797 -14.125 -14.023 1 86.31 30 SER B O 1
ATOM 1095 N N . ARG B 1 31 ? 8.641 -12.25 -14.797 1 87.31 31 ARG B N 1
ATOM 1096 C CA . ARG B 1 31 ? 9.984 -12.797 -14.953 1 87.31 31 ARG B CA 1
ATOM 1097 C C . ARG B 1 31 ? 10.562 -13.211 -13.609 1 87.31 31 ARG B C 1
ATOM 1099 O O . ARG B 1 31 ? 11.289 -14.203 -13.516 1 87.31 31 ARG B O 1
ATOM 1106 N N . ARG B 1 32 ? 10.219 -12.516 -12.633 1 84 32 ARG B N 1
ATOM 1107 C CA . ARG B 1 32 ? 10.773 -12.781 -11.312 1 84 32 ARG B CA 1
ATOM 1108 C C . ARG B 1 32 ? 10 -13.883 -10.602 1 84 32 ARG B C 1
ATOM 1110 O O . ARG B 1 32 ? 10.594 -14.734 -9.93 1 84 32 ARG B O 1
ATOM 1117 N N . ILE B 1 33 ? 8.742 -13.898 -10.797 1 87.81 33 ILE B N 1
ATOM 1118 C CA . ILE B 1 33 ? 7.875 -14.742 -9.984 1 87.81 33 ILE B CA 1
ATOM 1119 C C . ILE B 1 33 ? 7.633 -16.062 -10.695 1 87.81 33 ILE B C 1
ATOM 1121 O O . ILE B 1 33 ? 7.637 -17.125 -10.07 1 87.81 33 ILE B O 1
ATOM 1125 N N . LYS B 1 34 ? 7.492 -16.078 -11.961 1 89.5 34 LYS B N 1
ATOM 1126 C CA . LYS B 1 34 ? 7.137 -17.281 -12.727 1 89.5 34 LYS B CA 1
ATOM 1127 C C . LYS B 1 34 ? 8.141 -18.391 -12.5 1 89.5 34 LYS B C 1
ATOM 1129 O O . LYS B 1 34 ? 7.758 -19.547 -12.281 1 89.5 34 LYS B O 1
ATOM 1134 N N . PRO B 1 35 ? 9.414 -18.078 -12.531 1 91.62 35 PRO B N 1
ATOM 1135 C CA . PRO B 1 35 ? 10.367 -19.156 -12.289 1 91.62 35 PRO B CA 1
ATOM 1136 C C . PRO B 1 35 ? 10.273 -19.734 -10.875 1 91.62 35 PRO B C 1
ATOM 1138 O O . PRO B 1 35 ? 10.586 -20.906 -10.664 1 91.62 35 PRO B O 1
ATOM 1141 N N . GLN B 1 36 ? 9.914 -18.891 -9.945 1 91.69 36 GLN B N 1
ATOM 1142 C CA . GLN B 1 36 ? 9.773 -19.359 -8.562 1 91.69 36 GLN B CA 1
ATOM 1143 C C . GLN B 1 36 ? 8.555 -20.266 -8.414 1 91.69 36 GLN B C 1
ATOM 1145 O O . GLN B 1 36 ? 8.625 -21.297 -7.738 1 91.69 36 GLN B O 1
ATOM 1150 N N . VAL B 1 37 ? 7.547 -19.984 -9.008 1 91.44 37 VAL B N 1
ATOM 1151 C CA . VAL B 1 37 ? 6.309 -20.75 -8.914 1 91.44 37 VAL B CA 1
ATOM 1152 C C . VAL B 1 37 ? 6.398 -22 -9.805 1 91.44 37 VAL B C 1
ATOM 1154 O O . VAL B 1 37 ? 5.996 -23.094 -9.398 1 91.44 37 VAL B O 1
ATOM 1157 N N . GLY B 1 38 ? 6.996 -21.875 -10.906 1 88.75 38 GLY B N 1
ATOM 1158 C CA . GLY B 1 38 ? 6.984 -22.922 -11.914 1 88.75 38 GLY B CA 1
ATOM 1159 C C . GLY B 1 38 ? 5.688 -22.984 -12.695 1 88.75 38 GLY B C 1
ATOM 1160 O O . GLY B 1 38 ? 4.602 -22.859 -12.125 1 88.75 38 GLY B O 1
ATOM 1161 N N . SER B 1 39 ? 5.773 -23.25 -13.961 1 88.62 39 SER B N 1
ATOM 1162 C CA . SER B 1 39 ? 4.613 -23.266 -14.844 1 88.62 39 SER B CA 1
ATOM 1163 C C . SER B 1 39 ? 3.643 -24.375 -14.453 1 88.62 39 SER B C 1
ATOM 1165 O O . SER B 1 39 ? 2.426 -24.219 -14.578 1 88.62 39 SER B O 1
ATOM 1167 N N . LYS B 1 40 ? 4.129 -25.328 -13.844 1 92.62 40 LYS B N 1
ATOM 1168 C CA . LYS B 1 40 ? 3.311 -26.469 -13.484 1 92.62 40 LYS B CA 1
ATOM 1169 C C . LYS B 1 40 ? 2.428 -26.172 -12.281 1 92.62 40 LYS B C 1
ATOM 1171 O O . LYS B 1 40 ? 1.336 -26.719 -12.148 1 92.62 40 LYS B O 1
ATOM 1176 N N . ASP B 1 41 ? 2.895 -25.219 -11.484 1 94.5 41 ASP B N 1
ATOM 1177 C CA . ASP B 1 41 ? 2.188 -24.938 -10.234 1 94.5 41 ASP B CA 1
ATOM 1178 C C . ASP B 1 41 ? 1.246 -23.75 -10.383 1 94.5 41 ASP B C 1
ATOM 1180 O O . ASP B 1 41 ? 0.488 -23.438 -9.469 1 94.5 41 ASP B O 1
ATOM 1184 N N . LEU B 1 42 ? 1.185 -23.188 -11.508 1 93.62 42 LEU B N 1
ATOM 1185 C CA . LEU B 1 42 ? 0.387 -21.984 -11.711 1 93.62 42 LEU B CA 1
ATOM 1186 C C . LEU B 1 42 ? -1.1 -22.281 -11.539 1 93.62 42 LEU B C 1
ATOM 1188 O O . LEU B 1 42 ? -1.823 -21.516 -10.914 1 93.62 42 LEU B O 1
ATOM 1192 N N . PRO B 1 43 ? -1.585 -23.422 -12.086 1 95.75 43 PRO B N 1
ATOM 1193 C CA . PRO B 1 43 ? -3 -23.719 -11.859 1 95.75 43 PRO B CA 1
ATOM 1194 C C . PRO B 1 43 ? -3.334 -23.891 -10.375 1 95.75 43 PRO B C 1
ATOM 1196 O O . PRO B 1 43 ? -4.391 -23.453 -9.922 1 95.75 43 PRO B O 1
ATOM 1199 N N . SER B 1 44 ? -2.441 -24.5 -9.68 1 96.69 44 SER B N 1
ATOM 1200 C CA . SER B 1 44 ? -2.652 -24.672 -8.25 1 96.69 44 SER B CA 1
ATOM 1201 C C . SER B 1 44 ? -2.621 -23.344 -7.512 1 96.69 44 SER B C 1
ATOM 1203 O O . SER B 1 44 ? -3.43 -23.109 -6.609 1 96.69 44 SER B O 1
ATOM 1205 N N . LEU B 1 45 ? -1.737 -22.516 -7.855 1 96.62 45 LEU B N 1
ATOM 1206 C CA . LEU B 1 45 ? -1.663 -21.172 -7.285 1 96.62 45 LEU B CA 1
ATOM 1207 C C . LEU B 1 45 ? -2.939 -20.391 -7.57 1 96.62 45 LEU B C 1
ATOM 1209 O O . LEU B 1 45 ? -3.498 -19.766 -6.672 1 96.62 45 LEU B O 1
ATOM 1213 N N . THR B 1 46 ? -3.424 -20.484 -8.773 1 96.44 46 THR B N 1
ATOM 1214 C CA . THR B 1 46 ? -4.648 -19.797 -9.188 1 96.44 46 THR B CA 1
ATOM 1215 C C . THR B 1 46 ? -5.832 -20.266 -8.344 1 96.44 46 THR B C 1
ATOM 1217 O O . THR B 1 46 ? -6.621 -19.438 -7.875 1 96.44 46 THR B O 1
ATOM 1220 N N . ARG B 1 47 ? -5.863 -21.516 -8.141 1 97.62 47 ARG B N 1
ATOM 1221 C CA . ARG B 1 47 ? -6.957 -22.078 -7.352 1 97.62 47 ARG B CA 1
ATOM 1222 C C . ARG B 1 47 ? -6.883 -21.594 -5.902 1 97.62 47 ARG B C 1
ATOM 1224 O O . ARG B 1 47 ? -7.91 -21.281 -5.301 1 97.62 47 ARG B O 1
ATOM 1231 N N . ALA B 1 48 ? -5.758 -21.562 -5.352 1 97.88 48 ALA B N 1
ATOM 1232 C CA . ALA B 1 48 ? -5.566 -21.125 -3.975 1 97.88 48 ALA B CA 1
ATOM 1233 C C . ALA B 1 48 ? -5.969 -19.656 -3.807 1 97.88 48 ALA B C 1
ATOM 1235 O O . ALA B 1 48 ? -6.629 -19.297 -2.828 1 97.88 48 ALA B O 1
ATOM 1236 N N . LEU B 1 49 ? -5.648 -18.906 -4.77 1 97.12 49 LEU B N 1
ATOM 1237 C CA . LEU B 1 49 ? -6.012 -17.5 -4.723 1 97.12 49 LEU B CA 1
ATOM 1238 C C . LEU B 1 49 ? -7.52 -17.328 -4.875 1 97.12 49 LEU B C 1
ATOM 1240 O O . LEU B 1 49 ? -8.133 -16.547 -4.141 1 97.12 49 LEU B O 1
ATOM 1244 N N . ARG B 1 50 ? -8.094 -18.047 -5.746 1 97.12 50 ARG B N 1
ATOM 1245 C CA . ARG B 1 50 ? -9.523 -17.938 -6 1 97.12 50 ARG B CA 1
ATOM 1246 C C . ARG B 1 50 ? -10.336 -18.375 -4.781 1 97.12 50 ARG B C 1
ATOM 1248 O O . ARG B 1 50 ? -11.406 -17.828 -4.508 1 97.12 50 ARG B O 1
ATOM 1255 N N . LYS B 1 51 ? -9.766 -19.297 -4.098 1 97.62 51 LYS B N 1
ATOM 1256 C CA . LYS B 1 51 ? -10.445 -19.781 -2.896 1 97.62 51 LYS B CA 1
ATOM 1257 C C . LYS B 1 51 ? -10.562 -18.688 -1.85 1 97.62 51 LYS B C 1
ATOM 1259 O O . LYS B 1 51 ? -11.539 -18.641 -1.095 1 97.62 51 LYS B O 1
ATOM 1264 N N . GLU B 1 52 ? -9.648 -17.797 -1.775 1 96.06 52 GLU B N 1
ATOM 1265 C CA . GLU B 1 52 ? -9.648 -16.703 -0.805 1 96.06 52 GLU B CA 1
ATOM 1266 C C . GLU B 1 52 ? -10.641 -15.609 -1.203 1 96.06 52 GLU B C 1
ATOM 1268 O O . GLU B 1 52 ? -11.023 -14.781 -0.376 1 96.06 52 GLU B O 1
ATOM 1273 N N . ASP B 1 53 ? -11.047 -15.664 -2.469 1 94.06 53 ASP B N 1
ATOM 1274 C CA . ASP B 1 53 ? -11.969 -14.656 -2.988 1 94.06 53 ASP B CA 1
ATOM 1275 C C . ASP B 1 53 ? -13.422 -15.102 -2.822 1 94.06 53 ASP B C 1
ATOM 1277 O O . ASP B 1 53 ? -14.117 -15.336 -3.811 1 94.06 53 ASP B O 1
ATOM 1281 N N . THR B 1 54 ? -13.891 -15.023 -1.684 1 93.94 54 THR B N 1
ATOM 1282 C CA . THR B 1 54 ? -15.211 -15.531 -1.339 1 93.94 54 THR B CA 1
ATOM 1283 C C . THR B 1 54 ? -16.297 -14.664 -1.955 1 93.94 54 THR B C 1
ATOM 1285 O O . THR B 1 54 ? -17.391 -15.156 -2.254 1 93.94 54 THR B O 1
ATOM 1288 N N . ASP B 1 55 ? -16 -13.453 -2.162 1 91.19 55 ASP B N 1
ATOM 1289 C CA . ASP B 1 55 ? -17.016 -12.539 -2.684 1 91.19 55 ASP B CA 1
ATOM 1290 C C . ASP B 1 55 ? -16.906 -12.406 -4.199 1 91.19 55 ASP B C 1
ATOM 1292 O O . ASP B 1 55 ? -17.625 -11.617 -4.812 1 91.19 55 ASP B O 1
ATOM 1296 N N . ASP B 1 56 ? -15.969 -13.07 -4.809 1 92.81 56 ASP B N 1
ATOM 1297 C CA . ASP B 1 56 ? -15.805 -13.117 -6.258 1 92.81 56 ASP B CA 1
ATOM 1298 C C . ASP B 1 56 ? -15.609 -11.719 -6.84 1 92.81 56 ASP B C 1
ATOM 1300 O O . ASP B 1 56 ? -16.297 -11.336 -7.793 1 92.81 56 ASP B O 1
ATOM 1304 N N . VAL B 1 57 ? -14.758 -10.969 -6.219 1 86.38 57 VAL B N 1
ATOM 1305 C CA . VAL B 1 57 ? -14.523 -9.609 -6.691 1 86.38 57 VAL B CA 1
ATOM 1306 C C . VAL B 1 57 ? -13.148 -9.508 -7.34 1 86.38 57 VAL B C 1
ATOM 1308 O O . VAL B 1 57 ? -12.773 -8.461 -7.867 1 86.38 57 VAL B O 1
ATOM 1311 N N . GLY B 1 58 ? -12.344 -10.516 -7.277 1 90.25 58 GLY B N 1
ATOM 1312 C CA . GLY B 1 58 ? -11.039 -10.516 -7.918 1 90.25 58 GLY B CA 1
ATOM 1313 C C . GLY B 1 58 ? -9.945 -9.938 -7.035 1 90.25 58 GLY B C 1
ATOM 1314 O O . GLY B 1 58 ? -8.852 -9.633 -7.516 1 90.25 58 GLY B O 1
ATOM 1315 N N . LYS B 1 59 ? -10.258 -9.727 -5.734 1 87.12 59 LYS B N 1
ATOM 1316 C CA . LYS B 1 59 ? -9.312 -9.203 -4.758 1 87.12 59 LYS B CA 1
ATOM 1317 C C . LYS B 1 59 ? -9.289 -10.047 -3.492 1 87.12 59 LYS B C 1
ATOM 1319 O O . LYS B 1 59 ? -10.305 -10.656 -3.133 1 87.12 59 LYS B O 1
ATOM 1324 N N . ILE B 1 60 ? -8.125 -10.148 -2.906 1 88.25 60 ILE B N 1
ATOM 1325 C CA . ILE B 1 60 ? -7.98 -10.875 -1.646 1 88.25 60 ILE B CA 1
ATOM 1326 C C . ILE B 1 60 ? -7.141 -10.047 -0.675 1 88.25 60 ILE B C 1
ATOM 1328 O O . ILE B 1 60 ? -6.418 -9.141 -1.088 1 88.25 60 ILE B O 1
ATOM 1332 N N . PRO B 1 61 ? -7.398 -10.266 0.583 1 83.12 61 PRO B N 1
ATOM 1333 C CA . PRO B 1 61 ? -6.535 -9.562 1.538 1 83.12 61 PRO B CA 1
ATOM 1334 C C . PRO B 1 61 ? -5.051 -9.773 1.261 1 83.12 61 PRO B C 1
ATOM 1336 O O . PRO B 1 61 ? -4.641 -10.875 0.895 1 83.12 61 PRO B O 1
ATOM 1339 N N . VAL B 1 62 ? -4.289 -8.758 1.445 1 82.31 62 VAL B N 1
ATOM 1340 C CA . VAL B 1 62 ? -2.855 -8.789 1.178 1 82.31 62 VAL B CA 1
ATOM 1341 C C . VAL B 1 62 ? -2.199 -9.891 2.012 1 82.31 62 VAL B C 1
ATOM 1343 O O . VAL B 1 62 ? -1.306 -10.594 1.533 1 82.31 62 VAL B O 1
ATOM 1346 N N . GLN B 1 63 ? -2.559 -10.039 3.205 1 82.94 63 GLN B N 1
ATOM 1347 C CA . GLN B 1 63 ? -1.979 -11.055 4.074 1 82.94 63 GLN B CA 1
ATOM 1348 C C . GLN B 1 63 ? -2.221 -12.453 3.514 1 82.94 63 GLN B C 1
ATOM 1350 O O . GLN B 1 63 ? -1.341 -13.312 3.578 1 82.94 63 GLN B O 1
ATOM 1355 N N . ALA B 1 64 ? -3.457 -12.672 3.027 1 88.94 64 ALA B N 1
ATOM 1356 C CA . ALA B 1 64 ? -3.76 -13.953 2.395 1 88.94 64 ALA B CA 1
ATOM 1357 C C . ALA B 1 64 ? -2.904 -14.172 1.15 1 88.94 64 ALA B C 1
ATOM 1359 O O . ALA B 1 64 ? -2.354 -15.25 0.946 1 88.94 64 ALA B O 1
ATOM 1360 N N . PHE B 1 65 ? -2.768 -13.117 0.429 1 90.81 65 PHE B N 1
ATOM 1361 C CA . PHE B 1 65 ? -1.957 -13.164 -0.781 1 90.81 65 PHE B CA 1
ATOM 1362 C C . PHE B 1 65 ? -0.516 -13.531 -0.454 1 90.81 65 PHE B C 1
ATOM 1364 O O . PHE B 1 65 ? 0.06 -14.422 -1.083 1 90.81 65 PHE B O 1
ATOM 1371 N N . ARG B 1 66 ? -0.027 -12.938 0.473 1 88.31 66 ARG B N 1
ATOM 1372 C CA . ARG B 1 66 ? 1.344 -13.188 0.903 1 88.31 66 ARG B CA 1
ATOM 1373 C C . ARG B 1 66 ? 1.515 -14.633 1.356 1 88.31 66 ARG B C 1
ATOM 1375 O O . ARG B 1 66 ? 2.486 -15.297 0.986 1 88.31 66 ARG B O 1
ATOM 1382 N N . LYS B 1 67 ? 0.669 -15.133 2.15 1 92.69 67 LYS B N 1
ATOM 1383 C CA . LYS B 1 67 ? 0.725 -16.5 2.658 1 92.69 67 LYS B CA 1
ATOM 1384 C C . LYS B 1 67 ? 0.696 -17.516 1.518 1 92.69 67 LYS B C 1
ATOM 1386 O O . LYS B 1 67 ? 1.469 -18.469 1.513 1 92.69 67 LYS B O 1
ATOM 1391 N N . ILE B 1 68 ? -0.158 -17.281 0.613 1 96 68 ILE B N 1
ATOM 1392 C CA . ILE B 1 68 ? -0.324 -18.203 -0.499 1 96 68 ILE B CA 1
ATOM 1393 C C . ILE B 1 68 ? 0.928 -18.188 -1.374 1 96 68 ILE B C 1
ATOM 1395 O O . ILE B 1 68 ? 1.468 -19.25 -1.711 1 96 68 ILE B O 1
ATOM 1399 N N . LEU B 1 69 ? 1.446 -17.031 -1.776 1 93.81 69 LEU B N 1
ATOM 1400 C CA . LEU B 1 69 ? 2.66 -16.953 -2.582 1 93.81 69 LEU B CA 1
ATOM 1401 C C . LEU B 1 69 ? 3.828 -17.625 -1.876 1 93.81 69 LEU B C 1
ATOM 1403 O O . LEU B 1 69 ? 4.621 -18.328 -2.512 1 93.81 69 LEU B O 1
ATOM 1407 N N . SER B 1 70 ? 3.871 -17.391 -0.604 1 93.5 70 SER B N 1
ATOM 1408 C CA . SER B 1 70 ? 4.945 -18.016 0.171 1 93.5 70 SER B CA 1
ATOM 1409 C C . SER B 1 70 ? 4.867 -19.531 0.105 1 93.5 70 SER B C 1
ATOM 1411 O O . SER B 1 70 ? 5.895 -20.203 0.01 1 93.5 70 SER B O 1
ATOM 1413 N N . ALA B 1 71 ? 3.686 -20.062 0.148 1 95.19 71 ALA B N 1
ATOM 1414 C CA . ALA B 1 71 ? 3.484 -21.516 0.069 1 95.19 71 ALA B CA 1
ATOM 1415 C C . ALA B 1 71 ? 3.957 -22.062 -1.275 1 95.19 71 ALA B C 1
ATOM 1417 O O . ALA B 1 71 ? 4.273 -23.25 -1.393 1 95.19 71 ALA B O 1
ATOM 1418 N N . TYR B 1 72 ? 4.062 -21.203 -2.217 1 93.69 72 TYR B N 1
ATOM 1419 C CA . TYR B 1 72 ? 4.504 -21.625 -3.543 1 93.69 72 TYR B CA 1
ATOM 1420 C C . TYR B 1 72 ? 5.938 -21.172 -3.805 1 93.69 72 TYR B C 1
ATOM 1422 O O . TYR B 1 72 ? 6.387 -21.141 -4.953 1 93.69 72 TYR B O 1
ATOM 1430 N N . GLY B 1 73 ? 6.602 -20.703 -2.734 1 91.56 73 GLY B N 1
ATOM 1431 C CA . GLY B 1 73 ? 8.031 -20.453 -2.809 1 91.56 73 GLY B CA 1
ATOM 1432 C C . GLY B 1 73 ? 8.359 -19 -3.105 1 91.56 73 GLY B C 1
ATOM 1433 O O . GLY B 1 73 ? 9.523 -18.656 -3.326 1 91.56 73 GLY B O 1
ATOM 1434 N N . VAL B 1 74 ? 7.367 -18.219 -3.266 1 89.62 74 VAL B N 1
ATOM 1435 C CA . VAL B 1 74 ? 7.598 -16.812 -3.531 1 89.62 74 VAL B CA 1
ATOM 1436 C C . VAL B 1 74 ? 7.613 -16.031 -2.219 1 89.62 74 VAL B C 1
ATOM 1438 O O . VAL B 1 74 ? 6.578 -15.875 -1.568 1 89.62 74 VAL B O 1
ATOM 1441 N N . ASN B 1 75 ? 8.766 -15.562 -1.892 1 84.38 75 ASN B N 1
ATOM 1442 C CA . ASN B 1 75 ? 8.914 -14.781 -0.663 1 84.38 75 ASN B CA 1
ATOM 1443 C C . ASN B 1 75 ? 9.336 -13.344 -0.954 1 84.38 75 ASN B C 1
ATOM 1445 O O . ASN B 1 75 ? 10.445 -13.102 -1.424 1 84.38 75 ASN B O 1
ATOM 1449 N N . PHE B 1 76 ? 8.359 -12.555 -0.716 1 76.19 76 P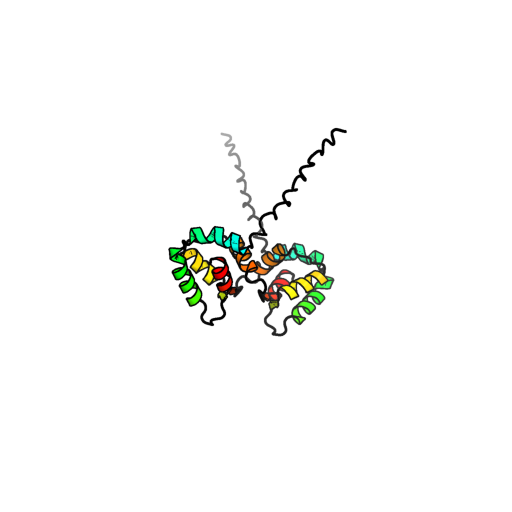HE B N 1
ATOM 1450 C CA . PHE B 1 76 ? 8.664 -11.141 -0.856 1 76.19 76 PHE B CA 1
ATOM 1451 C C . PHE B 1 76 ? 9.07 -10.539 0.485 1 76.19 76 PHE B C 1
ATOM 1453 O O . PHE B 1 76 ? 8.516 -10.898 1.525 1 76.19 76 PHE B O 1
ATOM 1460 N N . LYS B 1 77 ? 10.07 -9.68 0.334 1 70.81 77 LYS B N 1
ATOM 1461 C CA . LYS B 1 77 ? 10.203 -8.766 1.462 1 70.81 77 LYS B CA 1
ATOM 1462 C C . LYS B 1 77 ? 9.008 -7.824 1.553 1 70.81 77 LYS B C 1
ATOM 1464 O O . LYS B 1 77 ? 8.344 -7.559 0.55 1 70.81 77 LYS B O 1
ATOM 1469 N N . SER B 1 78 ? 8.641 -7.508 2.738 1 60.56 78 SER B N 1
ATOM 1470 C CA . SER B 1 78 ? 7.457 -6.695 3.006 1 60.56 78 SER B CA 1
ATOM 1471 C C . SER B 1 78 ? 7.371 -5.508 2.051 1 60.56 78 SER B C 1
ATOM 1473 O O . SER B 1 78 ? 6.316 -5.25 1.464 1 60.56 78 SER B O 1
ATOM 1475 N N . ASN B 1 79 ? 8.414 -4.824 1.834 1 60.53 79 ASN B N 1
ATOM 1476 C CA . ASN B 1 79 ? 8.406 -3.627 1.001 1 60.53 79 ASN B CA 1
ATOM 1477 C C . ASN B 1 79 ? 8.258 -3.973 -0.478 1 60.53 79 ASN B C 1
ATOM 1479 O O . ASN B 1 79 ? 7.582 -3.264 -1.222 1 60.53 79 ASN B O 1
ATOM 1483 N N . ASP B 1 80 ? 8.75 -5.098 -0.839 1 70.31 80 ASP B N 1
ATOM 1484 C CA . ASP B 1 80 ? 8.695 -5.473 -2.248 1 70.31 80 ASP B CA 1
ATOM 1485 C C . ASP B 1 80 ? 7.281 -5.895 -2.652 1 70.31 80 ASP B C 1
ATOM 1487 O O . ASP B 1 80 ? 6.82 -5.566 -3.746 1 70.31 80 ASP B O 1
ATOM 1491 N N . LEU B 1 81 ? 6.641 -6.605 -1.841 1 72.56 81 LEU B N 1
ATOM 1492 C CA . LEU B 1 81 ? 5.289 -7.055 -2.139 1 72.56 81 LEU B CA 1
ATOM 1493 C C . LEU B 1 81 ? 4.34 -5.867 -2.291 1 72.56 81 LEU B C 1
ATOM 1495 O O . LEU B 1 81 ? 3.527 -5.832 -3.217 1 72.56 81 LEU B O 1
ATOM 1499 N N . TYR B 1 82 ? 4.527 -4.953 -1.442 1 65.62 82 TYR B N 1
ATOM 1500 C CA . TYR B 1 82 ? 3.656 -3.783 -1.49 1 65.62 82 TYR B CA 1
ATOM 1501 C C . TYR B 1 82 ? 3.863 -3 -2.781 1 65.62 82 TYR B C 1
ATOM 1503 O O . TYR B 1 82 ? 2.898 -2.545 -3.402 1 65.62 82 TYR B O 1
ATOM 1511 N N . LYS B 1 83 ? 5.09 -2.838 -3.123 1 67.38 83 LYS B N 1
ATOM 1512 C CA . LYS B 1 83 ? 5.383 -2.15 -4.379 1 67.38 83 LYS B CA 1
ATOM 1513 C C . LYS B 1 83 ? 4.738 -2.869 -5.559 1 67.38 83 LYS B C 1
ATOM 1515 O O . LYS B 1 83 ? 4.18 -2.23 -6.453 1 67.38 83 LYS B O 1
ATOM 1520 N N . LEU B 1 84 ? 4.816 -4.113 -5.477 1 69.06 84 LEU B N 1
ATOM 1521 C CA . LEU B 1 84 ? 4.242 -4.934 -6.539 1 69.06 84 LEU B CA 1
ATOM 1522 C C . LEU B 1 84 ? 2.723 -4.797 -6.574 1 69.06 84 LEU B C 1
ATOM 1524 O O . LEU B 1 84 ? 2.139 -4.586 -7.641 1 69.06 84 LEU B O 1
ATOM 1528 N N . LEU B 1 85 ? 2.16 -4.887 -5.402 1 72.19 85 LEU B N 1
ATOM 1529 C CA . LEU B 1 85 ? 0.706 -4.871 -5.289 1 72.19 85 LEU B CA 1
ATOM 1530 C C . LEU B 1 85 ? 0.151 -3.484 -5.59 1 72.19 85 LEU B C 1
ATOM 1532 O O . LEU B 1 85 ? -0.937 -3.355 -6.156 1 72.19 85 LEU B O 1
ATOM 1536 N N . SER B 1 86 ? 0.897 -2.574 -5.137 1 66.75 86 SER B N 1
ATOM 1537 C CA . SER B 1 86 ? 0.458 -1.198 -5.344 1 66.75 86 SER B CA 1
ATOM 1538 C C . SER B 1 86 ? 0.356 -0.871 -6.832 1 66.75 86 SER B C 1
ATOM 1540 O O . SER B 1 86 ? -0.44 -0.019 -7.23 1 66.75 86 SER B O 1
ATOM 1542 N N . ARG B 1 87 ? 1.096 -1.578 -7.504 1 65.81 87 ARG B N 1
ATOM 1543 C CA . ARG B 1 87 ? 1.086 -1.367 -8.945 1 65.81 87 ARG B CA 1
ATOM 1544 C C . ARG B 1 87 ? -0.209 -1.881 -9.57 1 65.81 87 ARG B C 1
ATOM 1546 O O . ARG B 1 87 ? -0.707 -1.31 -10.539 1 65.81 87 ARG B O 1
ATOM 1553 N N . TYR B 1 88 ? -0.608 -2.9 -9.078 1 63.31 88 TYR B N 1
ATOM 1554 C CA . TYR B 1 88 ? -1.791 -3.531 -9.648 1 63.31 88 TYR B CA 1
ATOM 1555 C C . TYR B 1 88 ? -3.066 -2.896 -9.109 1 63.31 88 TYR B C 1
ATOM 1557 O O . TYR B 1 88 ? -4.129 -3.002 -9.727 1 63.31 88 TYR B O 1
ATOM 1565 N N . ASP B 1 89 ? -2.973 -2.52 -7.93 1 57.12 89 ASP B N 1
ATOM 1566 C CA . ASP B 1 89 ? -4.188 -1.943 -7.363 1 57.12 89 ASP B CA 1
ATOM 1567 C C . ASP B 1 89 ? -4.102 -0.42 -7.312 1 57.12 89 ASP B C 1
ATOM 1569 O O . ASP B 1 89 ? -3.822 0.159 -6.262 1 57.12 89 ASP B O 1
ATOM 1573 N N . ARG B 1 90 ? -3.627 0.242 -8.281 1 49.91 90 ARG B N 1
ATOM 1574 C CA . ARG B 1 90 ? -3.604 1.7 -8.32 1 49.91 90 ARG B CA 1
ATOM 1575 C C . ARG B 1 90 ? -4.922 2.281 -7.816 1 49.91 90 ARG B C 1
ATOM 1577 O O . ARG B 1 90 ? -4.941 3.365 -7.23 1 49.91 90 ARG B O 1
ATOM 1584 N N . ASN B 1 91 ? -5.949 1.576 -8.508 1 49.06 91 ASN B N 1
ATOM 1585 C CA . ASN B 1 91 ? -7.191 2.199 -8.055 1 49.06 91 ASN B CA 1
ATOM 1586 C C . ASN B 1 91 ? -7.457 1.927 -6.578 1 49.06 91 ASN B C 1
ATOM 1588 O O . ASN B 1 91 ? -8.562 1.526 -6.207 1 49.06 91 ASN B O 1
ATOM 1592 N N . MET B 1 92 ? -6.387 1.568 -6.137 1 47.91 92 MET B N 1
ATOM 1593 C CA . MET B 1 92 ? -6.523 1.224 -4.723 1 47.91 92 MET B CA 1
ATOM 1594 C C . MET B 1 92 ? -7.441 2.211 -4.008 1 47.91 92 MET B C 1
ATOM 1596 O O . MET B 1 92 ? -7.086 3.377 -3.828 1 47.91 92 MET B O 1
ATOM 1600 N N . SER B 1 93 ? -8.656 2.07 -4.402 1 54.97 93 SER B N 1
ATOM 1601 C CA . SER B 1 93 ? -9.609 2.684 -3.484 1 54.97 93 SER B CA 1
ATOM 1602 C C . SER B 1 93 ? -9.125 2.584 -2.041 1 54.97 93 SER B C 1
ATOM 1604 O O . SER B 1 93 ? -9.914 2.307 -1.135 1 54.97 93 SER B O 1
ATOM 1606 N N . GLN B 1 94 ? -7.73 2.502 -1.91 1 65.5 94 GLN B N 1
ATOM 1607 C CA . GLN B 1 94 ? -7.133 2.375 -0.584 1 65.5 94 GLN B CA 1
ATOM 1608 C C . GLN B 1 94 ? -7.445 3.596 0.278 1 65.5 94 GLN B C 1
ATOM 1610 O O . GLN B 1 94 ? -7.402 4.73 -0.203 1 65.5 94 GLN B O 1
ATOM 1615 N N . LYS B 1 95 ? -8.25 3.332 1.189 1 77.19 95 LYS B N 1
ATOM 1616 C CA . LYS B 1 95 ? -8.484 4.379 2.18 1 77.19 95 LYS B CA 1
ATOM 1617 C C . LYS B 1 95 ? -7.371 4.414 3.223 1 77.19 95 LYS B C 1
ATOM 1619 O O . LYS B 1 95 ? -6.742 3.389 3.5 1 77.19 95 LYS B O 1
ATOM 1624 N N . VAL B 1 96 ? -7.047 5.562 3.58 1 83.25 96 VAL B N 1
ATOM 1625 C CA . VAL B 1 96 ? -6.055 5.777 4.629 1 83.25 96 VAL B CA 1
ATOM 1626 C C . VAL B 1 96 ? -6.738 6.328 5.879 1 83.25 96 VAL B C 1
ATOM 1628 O O . VAL B 1 96 ? -7.719 7.07 5.785 1 83.25 96 VAL B O 1
ATOM 1631 N N . SER B 1 97 ? -6.254 5.855 6.953 1 86.44 97 SER B N 1
ATOM 1632 C CA . SER B 1 97 ? -6.766 6.406 8.203 1 86.44 97 SER B CA 1
ATOM 1633 C C . SER B 1 97 ? -6.191 7.793 8.477 1 86.44 97 SER B C 1
ATOM 1635 O O . SER B 1 97 ? -5.125 7.922 9.078 1 86.44 97 SER B O 1
ATOM 1637 N N . TYR B 1 98 ? -6.891 8.75 8.055 1 89.75 98 TYR B N 1
ATOM 1638 C CA . TYR B 1 98 ? -6.434 10.109 8.336 1 89.75 98 TYR B CA 1
ATOM 1639 C C . TYR B 1 98 ? -6.496 10.398 9.836 1 89.75 98 TYR B C 1
ATOM 1641 O O . TYR B 1 98 ? -5.746 11.242 10.336 1 89.75 98 TYR B O 1
ATOM 1649 N N . GLU B 1 99 ? -7.402 9.688 10.586 1 90.31 99 GLU B N 1
ATOM 1650 C CA . GLU B 1 99 ? -7.488 9.852 12.031 1 90.31 99 GLU B CA 1
ATOM 1651 C C . GLU B 1 99 ? -6.176 9.484 12.711 1 90.31 99 GLU B C 1
ATOM 1653 O O . GLU B 1 99 ? -5.727 10.172 13.633 1 90.31 99 GLU B O 1
ATOM 1658 N N . ARG B 1 100 ? -5.66 8.43 12.25 1 86.81 100 ARG B N 1
ATOM 1659 C CA . ARG B 1 100 ? -4.367 8.047 12.805 1 86.81 100 ARG B CA 1
ATOM 1660 C C . ARG B 1 100 ? -3.289 9.062 12.453 1 86.81 100 ARG B C 1
ATOM 1662 O O . ARG B 1 100 ? -2.42 9.367 13.273 1 86.81 100 ARG B O 1
ATOM 1669 N N . PHE B 1 101 ? -3.334 9.492 11.266 1 88.88 101 PHE B N 1
ATOM 1670 C CA . PHE B 1 101 ? -2.404 10.523 10.828 1 88.88 101 PHE B CA 1
ATOM 1671 C C . PHE B 1 101 ? -2.521 11.766 11.703 1 88.88 101 PHE B C 1
ATOM 1673 O O . PHE B 1 101 ? -1.513 12.305 12.164 1 88.88 101 PHE B O 1
ATOM 1680 N N . LEU B 1 102 ? -3.766 12.242 12.016 1 91.31 102 LEU B N 1
ATOM 1681 C CA . LEU B 1 102 ? -4 13.43 12.828 1 91.31 102 LEU B CA 1
ATOM 1682 C C . LEU B 1 102 ? -3.533 13.203 14.258 1 91.31 102 LEU B C 1
ATOM 1684 O O . LEU B 1 102 ? -3.025 14.133 14.898 1 91.31 102 LEU B O 1
ATOM 1688 N N . LYS B 1 103 ? -3.691 11.992 14.734 1 88.12 103 LYS B N 1
ATOM 1689 C CA . LYS B 1 103 ? -3.219 11.664 16.078 1 88.12 103 LYS B CA 1
ATOM 1690 C C . LYS B 1 103 ? -1.7 11.781 16.172 1 88.12 103 LYS B C 1
ATOM 1692 O O . LYS B 1 103 ? -1.167 12.227 17.188 1 88.12 103 LYS B O 1
ATOM 1697 N N . ALA B 1 104 ? -1.067 11.445 15.109 1 83.81 104 ALA B N 1
ATOM 1698 C CA . ALA B 1 104 ? 0.39 11.523 15.078 1 83.81 104 ALA B CA 1
ATOM 1699 C C . ALA B 1 104 ? 0.855 12.977 15.023 1 83.81 104 ALA B C 1
ATOM 1701 O O . ALA B 1 104 ? 1.987 13.289 15.406 1 83.81 104 ALA B O 1
ATOM 1702 N N . MET B 1 105 ? 0.006 13.805 14.508 1 85.06 105 MET B N 1
ATOM 1703 C CA . MET B 1 105 ? 0.333 15.219 14.375 1 85.06 105 MET B CA 1
ATOM 1704 C C . MET B 1 105 ? 0.064 15.961 15.68 1 85.06 105 MET B C 1
ATOM 1706 O O . MET B 1 105 ? 0.487 17.109 15.844 1 85.06 105 MET B O 1
ATOM 1710 N N . ALA B 1 106 ? -0.836 15.422 16.375 1 77.25 106 ALA B N 1
ATOM 1711 C CA . ALA B 1 106 ? -1.202 16.078 17.625 1 77.25 106 ALA B CA 1
ATOM 1712 C C . ALA B 1 106 ? -0.031 16.109 18.594 1 77.25 106 ALA B C 1
ATOM 1714 O O . ALA B 1 106 ? 0.843 15.234 18.547 1 77.25 106 ALA B O 1
#

Nearest PDB structures (foldseek):
  8g2z-assembly1_2B  TM=5.300E-01  e=1.701E-01  Tetrahymena thermophila CU428
  6x32-assembly1_C  TM=5.512E-01  e=6.263E-01  Homo sapiens
  7zrq-assembly1_A  TM=5.292E-01  e=8.800E-01  Homo sapiens
  8tid-assembly1_Q  TM=5.560E-01  e=1.737E+00  Tetrahymena thermophila
  7rro-assembly1_2  TM=5.560E-01  e=1.641E+00  Bos taurus

InterPro domains:
  IPR002048 EF-hand domain [cd00051] (45-106)
  IPR011992 EF-hand domain pair [SSF47473] (45-105)

pLDDT: mean 72.36, std 23.22, range [27.62, 97.88]